Protein AF-A0A059LF12-F1 (afdb_monomer)

Mean predicted aligned error: 16.5 Å

Nearest PDB structures (foldseek):
  6s37-assembly1_A  TM=4.057E-01  e=3.070E-01  Pseudomonas putida KT2440
  7qhm-assembly1_S  TM=4.809E-01  e=6.866E-01  Corynebacterium glutamicum ATCC 13032
  5l7d-assembly1_A  TM=3.071E-01  e=3.994E+00  Homo sapiens

Solvent-accessible surface area (backbone atoms only — not comparable t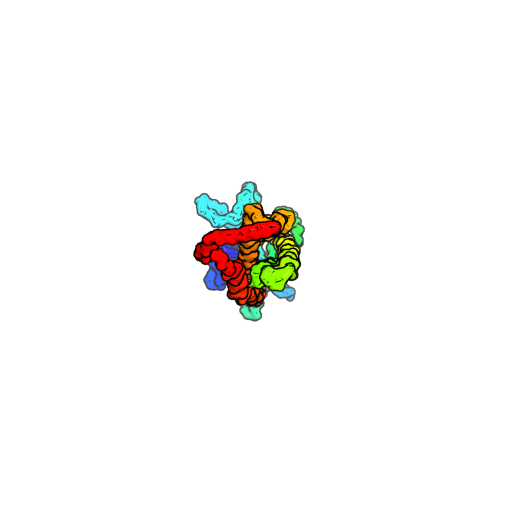o full-atom values): 19055 Å² total; per-residue (Å²): 113,66,75,37,76,45,79,47,76,44,78,26,94,90,38,94,45,42,22,41,69,47,36,31,32,29,63,45,97,48,71,90,36,49,40,79,36,81,93,50,59,75,38,84,65,47,36,28,51,45,97,87,72,48,78,50,70,48,66,42,71,74,80,76,72,82,65,60,100,85,55,95,78,67,82,61,55,88,47,63,93,95,49,83,45,66,75,88,80,86,87,85,89,74,58,64,41,100,84,71,44,80,48,93,64,85,78,86,76,50,69,72,78,82,70,54,85,88,70,77,60,61,81,76,61,78,44,66,58,40,44,53,70,67,54,55,51,48,23,53,49,26,35,43,49,11,41,48,40,28,38,54,45,16,53,34,37,50,64,56,31,58,85,78,54,76,60,29,59,59,53,20,49,52,29,39,52,52,10,49,56,33,26,54,53,15,48,53,46,47,44,68,46,53,45,96,77,52,82,52,68,55,54,43,51,40,49,51,47,44,50,53,19,46,53,39,47,52,52,50,60,55,45,67,79,68,58,62,67,92,63,96,39,76,67,37,53,51,49,51,53,53,52,53,51,46,46,50,51,18,45,53,45,37,42,54,31,51,53,48,35,44,74,61,62,66,63,71,61,69,61,61,60,50,53,48,50,54,53,44,47,51,51,53,49,57,38,56,72,29,45,67,57,54,51,53,58,57,49,56,76,73,70,76,73,86,85,83,85,83,81,89,88,82,85,88,86,84,83,86,136

Foldseek 3Di:
DAQDKDWDKFADPPDPQRIDIFIWHRNDDDPVRIGGDPVWDWAPKDKHQDPVRDIDMDTDTPDPPPDDPPDPPDPDPDDDPPDRHFDDDDDDDADAPPVRHGDDDPDLFDFDDGDDPVPPDDPPPRPSLSPDLVLLVLLLVLLLVQLVALLLLLLLLCQLCVPVDDCSVVSSVVSLVSSLVSNVVSLVSLCSSQPPDHPPVLSVVLNVLSVVLNVLSVVLVVLVVVQDDPPDDPVNVVSVVSSSVSSVVSSVSSNVSSVSCCPRNNVPDDPPVVVSVVSSVVSVVSSVVSVVVSVVVVVVVVPDDDDDDDDDDDDDDDDDD

pLDDT: mean 76.53, std 18.26, range [30.34, 97.75]

Secondary structure (DSSP, 8-state):
-TTEEEEEEEE-TTSTTSEEEEEEEE-SSSGGGEEE-SSS-EEEEEEEE-TTS-EEEEEEE--PPPPPTT--------PPTT------------PBPTTS-B-----S--------TTT----------S--HHHHHHHHHHHHHIIIIIHHHHHHHHHHSTTS-SHHHHHHHHHHHHHHHHHHHHHHHHHHHH-TT---HHHHHHHHHHHHHHHHHHHHHHHHHTPPPSS--HHHHHHHHHHHHHHHHHHHHHHHHHHHHIIIII---HHHHHHHHHHHHHHHHHHHHHHHHHHHHHHHTTS------------------

Structure (mmCIF, N/CA/C/O backbone):
data_AF-A0A059LF12-F1
#
_entry.id   AF-A0A059LF12-F1
#
loop_
_atom_site.group_PDB
_atom_site.id
_atom_site.type_symbol
_atom_site.label_atom_id
_atom_site.label_alt_id
_atom_site.label_comp_id
_atom_site.label_asym_id
_atom_site.label_entity_id
_atom_site.label_seq_id
_atom_site.pdbx_PDB_ins_code
_atom_site.Cartn_x
_atom_site.Cartn_y
_atom_site.Cartn_z
_atom_site.occupancy
_atom_site.B_iso_or_equiv
_atom_site.auth_seq_id
_atom_site.auth_comp_id
_atom_site.auth_asym_id
_atom_site.auth_atom_id
_atom_site.pdbx_PDB_model_num
ATOM 1 N N . MET A 1 1 ? 4.991 -0.165 -22.045 1.00 65.56 1 MET A N 1
ATOM 2 C CA . MET A 1 1 ? 5.665 -0.092 -23.360 1.00 65.56 1 MET A CA 1
ATOM 3 C C . MET A 1 1 ? 4.760 -0.476 -24.538 1.00 65.56 1 MET A C 1
ATOM 5 O O . MET A 1 1 ? 5.220 -0.401 -25.668 1.00 65.56 1 MET A O 1
ATOM 9 N N . VAL A 1 2 ? 3.486 -0.841 -24.321 1.00 71.44 2 VAL A N 1
ATOM 10 C CA . VAL A 1 2 ? 2.559 -1.156 -25.424 1.00 71.44 2 VAL A CA 1
ATOM 11 C C . VAL A 1 2 ? 2.409 0.042 -26.369 1.00 71.44 2 VAL A C 1
ATOM 13 O O . VAL A 1 2 ? 2.220 1.168 -25.915 1.00 71.44 2 VAL A O 1
ATOM 16 N N . GLY A 1 3 ? 2.516 -0.211 -27.671 1.00 71.88 3 GLY A N 1
ATOM 17 C CA . GLY A 1 3 ? 2.472 0.778 -28.743 1.00 71.88 3 GLY A CA 1
ATOM 18 C C . GLY A 1 3 ? 3.827 1.379 -29.135 1.00 71.88 3 GLY A C 1
ATOM 19 O O . GLY A 1 3 ? 3.851 2.242 -30.013 1.00 71.88 3 GLY A O 1
ATOM 20 N N . ALA A 1 4 ? 4.933 0.952 -28.514 1.00 74.81 4 ALA A N 1
ATOM 21 C CA . ALA A 1 4 ? 6.279 1.443 -28.809 1.00 74.81 4 ALA A CA 1
ATOM 22 C C . ALA A 1 4 ? 7.019 0.582 -29.849 1.00 74.81 4 ALA A C 1
ATOM 24 O O . ALA A 1 4 ? 6.754 -0.613 -29.989 1.00 74.81 4 ALA A O 1
ATOM 25 N N . SER A 1 5 ? 7.986 1.193 -30.534 1.00 83.38 5 SER A N 1
ATOM 26 C CA . SER A 1 5 ? 9.009 0.479 -31.306 1.00 83.38 5 SER A CA 1
ATOM 27 C C . SER A 1 5 ? 10.222 0.198 -30.419 1.00 83.38 5 SER A C 1
ATOM 29 O O . SER A 1 5 ? 10.581 1.036 -29.592 1.00 83.38 5 SER A O 1
ATOM 31 N N . ALA A 1 6 ? 10.852 -0.959 -30.590 1.00 84.06 6 ALA A N 1
ATOM 32 C CA . ALA A 1 6 ? 12.000 -1.398 -29.807 1.00 84.06 6 ALA A CA 1
ATOM 33 C C . ALA A 1 6 ? 13.097 -1.972 -30.711 1.00 84.06 6 ALA A C 1
ATOM 35 O O . ALA A 1 6 ? 12.804 -2.636 -31.703 1.00 84.06 6 ALA A O 1
ATOM 36 N N . ALA A 1 7 ? 14.356 -1.745 -30.342 1.00 87.44 7 ALA A N 1
ATOM 37 C CA . ALA A 1 7 ? 15.494 -2.484 -30.874 1.00 87.44 7 ALA A CA 1
ATOM 38 C C . ALA A 1 7 ? 15.806 -3.625 -29.899 1.00 87.44 7 ALA A C 1
ATOM 40 O O . ALA A 1 7 ? 16.069 -3.367 -28.726 1.00 87.44 7 ALA A O 1
ATOM 41 N N . VAL A 1 8 ? 15.740 -4.871 -30.359 1.00 86.38 8 VAL A N 1
ATOM 42 C CA . VAL A 1 8 ? 15.964 -6.051 -29.517 1.00 86.38 8 VAL A CA 1
ATOM 43 C C . VAL A 1 8 ? 17.299 -6.672 -29.895 1.00 86.38 8 VAL A C 1
ATOM 45 O O . VAL A 1 8 ? 17.465 -7.140 -31.019 1.00 86.38 8 VAL A O 1
ATOM 48 N N . LEU A 1 9 ? 18.239 -6.652 -28.950 1.00 86.94 9 LEU A N 1
ATOM 49 C CA . LEU A 1 9 ? 19.521 -7.347 -29.037 1.00 86.94 9 LEU A CA 1
ATOM 50 C C . LEU A 1 9 ? 19.357 -8.754 -28.458 1.00 86.94 9 LEU A C 1
ATOM 52 O O . LEU A 1 9 ? 18.924 -8.904 -27.316 1.00 86.94 9 LEU A O 1
ATOM 56 N N . GLN A 1 10 ? 19.677 -9.772 -29.251 1.00 84.50 10 GLN A N 1
ATOM 57 C CA . GLN A 1 10 ? 19.489 -11.173 -28.880 1.00 84.50 10 GLN A CA 1
ATOM 58 C C . GLN A 1 10 ? 20.613 -12.061 -29.419 1.00 84.50 10 GLN A C 1
ATOM 60 O O . GLN A 1 10 ? 21.301 -11.701 -30.377 1.00 84.50 10 GLN A O 1
ATOM 65 N N . SER A 1 11 ? 20.761 -13.250 -28.831 1.00 84.38 11 SER A N 1
ATOM 66 C CA . SER A 1 11 ? 21.652 -14.292 -29.344 1.00 84.38 11 SER A CA 1
ATOM 67 C C . SER A 1 11 ? 21.227 -14.748 -30.739 1.00 84.38 11 SER A C 1
ATOM 69 O O . SER A 1 11 ? 20.035 -14.832 -31.044 1.00 84.38 11 SER A O 1
ATOM 71 N N . CYS A 1 12 ? 22.201 -15.101 -31.566 1.00 84.06 12 CYS A N 1
ATOM 72 C CA . CYS A 1 12 ? 21.982 -15.638 -32.898 1.00 84.06 12 CYS A CA 1
ATOM 73 C C . CYS A 1 12 ? 22.970 -16.775 -33.152 1.00 84.06 12 CYS A C 1
ATOM 75 O O . CYS A 1 12 ? 24.163 -16.530 -33.307 1.00 84.06 12 CYS A O 1
ATOM 77 N N . SER A 1 13 ? 22.467 -18.010 -33.200 1.00 82.75 13 SER A N 1
ATOM 78 C CA . SER A 1 13 ? 23.281 -19.202 -33.477 1.00 82.75 13 SER A CA 1
ATOM 79 C C . SER A 1 13 ? 23.875 -19.205 -34.882 1.00 82.75 13 SER A C 1
ATOM 81 O O . SER A 1 13 ? 24.938 -19.776 -35.099 1.00 82.75 13 SER A O 1
ATOM 83 N N . ASP A 1 14 ? 23.188 -18.555 -35.819 1.00 84.12 14 ASP A N 1
ATOM 84 C CA . ASP A 1 14 ? 23.511 -18.599 -37.246 1.00 84.12 14 ASP A CA 1
ATOM 85 C C . ASP A 1 14 ? 24.333 -17.375 -37.690 1.00 84.12 14 ASP A C 1
ATOM 87 O O . ASP A 1 14 ? 24.700 -17.244 -38.858 1.00 84.12 14 ASP A O 1
ATOM 91 N N . CYS A 1 15 ? 24.630 -16.462 -36.762 1.00 84.75 15 CYS A N 1
ATOM 92 C CA . CYS A 1 15 ? 25.398 -15.252 -37.016 1.00 84.75 15 CYS A CA 1
ATOM 93 C C . CYS A 1 15 ? 26.871 -15.480 -36.665 1.00 84.75 15 CYS A C 1
ATOM 95 O O . CYS A 1 15 ? 27.177 -16.047 -35.619 1.00 84.75 15 CYS A O 1
ATOM 97 N N . GLN A 1 16 ? 27.793 -14.967 -37.490 1.00 83.19 16 GLN A N 1
ATOM 98 C CA . GLN A 1 16 ? 29.238 -15.118 -37.249 1.00 83.19 16 GLN A CA 1
ATOM 99 C C . GLN A 1 16 ? 29.684 -14.564 -35.887 1.00 83.19 16 GLN A C 1
ATOM 101 O O . GLN A 1 16 ? 30.560 -15.136 -35.251 1.00 83.19 16 GLN A O 1
ATOM 106 N N . GLU A 1 17 ? 29.048 -13.486 -35.432 1.00 86.88 17 GLU A N 1
ATOM 107 C CA . GLU A 1 17 ? 29.388 -12.771 -34.196 1.00 86.88 17 GLU A CA 1
ATOM 108 C C . GLU A 1 17 ? 28.515 -13.191 -32.992 1.00 86.88 17 GLU A C 1
ATOM 110 O O . GLU A 1 17 ? 28.551 -12.552 -31.942 1.00 86.88 17 GLU A O 1
ATOM 115 N N . GLY A 1 18 ? 27.684 -14.234 -33.135 1.00 85.19 18 GLY A N 1
ATOM 116 C CA . GLY A 1 18 ? 26.881 -14.813 -32.045 1.00 85.19 18 GLY A CA 1
ATOM 117 C C . GLY A 1 18 ? 25.673 -13.990 -31.569 1.00 85.19 18 GLY A C 1
ATOM 118 O O . GLY A 1 18 ? 24.881 -14.468 -30.751 1.00 85.19 18 GLY A O 1
ATOM 119 N N . ALA A 1 19 ? 25.474 -12.780 -32.099 1.00 89.06 19 ALA A N 1
ATOM 120 C CA . ALA A 1 19 ? 24.378 -11.886 -31.734 1.00 89.06 19 ALA A CA 1
ATOM 121 C C . ALA A 1 19 ? 23.791 -11.157 -32.946 1.00 89.06 19 ALA A C 1
ATOM 123 O O . ALA A 1 19 ? 24.428 -11.015 -33.987 1.00 89.06 19 ALA A O 1
ATOM 124 N N . GLN A 1 20 ? 22.564 -10.664 -32.790 1.00 89.75 20 GLN A N 1
ATOM 125 C CA . GLN A 1 20 ? 21.895 -9.807 -33.766 1.00 89.75 20 GLN A CA 1
ATOM 126 C C . GLN A 1 20 ? 21.022 -8.764 -33.068 1.00 89.75 20 GLN A C 1
ATOM 128 O O . GLN A 1 20 ? 20.506 -9.002 -31.974 1.00 89.75 20 GLN A O 1
ATOM 133 N N . ILE A 1 21 ? 20.811 -7.627 -33.730 1.00 89.31 21 ILE A N 1
ATOM 134 C CA . ILE A 1 21 ? 19.873 -6.594 -33.292 1.00 89.31 21 ILE A CA 1
ATOM 135 C C . ILE A 1 21 ? 18.763 -6.424 -34.329 1.00 89.31 21 ILE A C 1
ATOM 137 O O . ILE A 1 21 ? 19.039 -6.228 -35.510 1.00 89.31 21 ILE A O 1
ATOM 141 N N . LEU A 1 22 ? 17.504 -6.512 -33.894 1.00 87.62 22 LEU A N 1
ATOM 142 C CA . LEU A 1 22 ? 16.342 -6.486 -34.786 1.00 87.62 22 LEU A CA 1
ATOM 143 C C . LEU A 1 22 ? 15.267 -5.492 -34.307 1.00 87.62 22 LEU A C 1
ATOM 145 O O . LEU A 1 22 ? 15.064 -5.332 -33.100 1.00 87.62 22 LEU A O 1
ATOM 149 N N . PRO A 1 23 ? 14.551 -4.828 -35.233 1.00 88.38 23 PRO A N 1
ATOM 150 C CA . PRO A 1 23 ? 13.470 -3.907 -34.899 1.00 88.38 23 PRO A CA 1
ATOM 151 C C . PRO A 1 23 ? 12.140 -4.633 -34.635 1.00 88.38 23 PRO A C 1
ATOM 153 O O . PRO A 1 23 ? 11.666 -5.417 -35.457 1.00 88.38 23 PRO A O 1
ATOM 156 N N . TYR A 1 24 ? 11.482 -4.308 -33.525 1.00 86.06 24 TYR A N 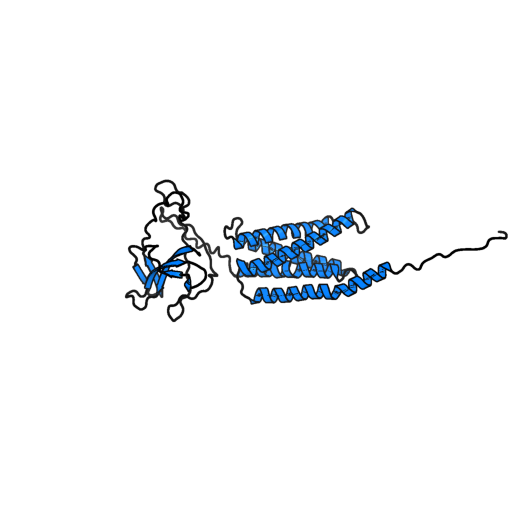1
ATOM 157 C CA . TYR A 1 24 ? 10.186 -4.855 -33.118 1.00 86.06 24 TYR A CA 1
ATOM 158 C C . TYR A 1 24 ? 9.166 -3.757 -32.805 1.00 86.06 24 TYR A C 1
ATOM 160 O O . TYR A 1 24 ? 9.513 -2.649 -32.402 1.00 86.06 24 TYR A O 1
ATOM 168 N N . TYR A 1 25 ? 7.886 -4.088 -32.952 1.00 83.12 25 TYR A N 1
ATOM 169 C CA . TYR A 1 25 ? 6.750 -3.314 -32.472 1.00 83.12 25 TYR A CA 1
ATOM 170 C C . TYR A 1 25 ? 6.082 -4.045 -31.306 1.00 83.12 25 TYR A C 1
ATOM 172 O O . TYR A 1 25 ? 5.697 -5.208 -31.426 1.00 83.12 25 TYR A O 1
ATOM 180 N N . LEU A 1 26 ? 5.937 -3.354 -30.177 1.00 83.56 26 LEU A N 1
ATOM 181 C CA . LEU A 1 26 ? 5.379 -3.894 -28.939 1.00 83.56 26 LEU A CA 1
ATOM 182 C C . LEU A 1 26 ? 3.863 -3.661 -28.900 1.00 83.56 26 LEU A C 1
ATOM 184 O O . LEU A 1 26 ? 3.388 -2.753 -28.225 1.00 83.56 26 LEU A O 1
ATOM 188 N N . GLY A 1 27 ? 3.083 -4.444 -29.644 1.00 74.00 27 GLY A N 1
ATOM 189 C CA . GLY A 1 27 ? 1.641 -4.227 -29.829 1.00 74.00 27 GLY A CA 1
ATOM 190 C C . GLY A 1 27 ? 0.750 -4.561 -28.626 1.00 74.00 27 GLY A C 1
ATOM 191 O O . GLY A 1 27 ? -0.424 -4.200 -28.626 1.00 74.00 27 GLY A O 1
ATOM 192 N N . GLY A 1 28 ? 1.277 -5.215 -27.588 1.00 71.75 28 GLY A N 1
ATOM 193 C CA . GLY A 1 28 ? 0.493 -5.641 -26.429 1.00 71.75 28 GLY A CA 1
ATOM 194 C C . GLY A 1 28 ? 1.329 -6.320 -25.344 1.00 71.75 28 GLY A C 1
ATOM 195 O O . GLY A 1 28 ? 2.554 -6.229 -25.332 1.00 71.75 28 GLY A O 1
ATOM 196 N N . HIS A 1 29 ? 0.646 -6.973 -24.402 1.00 69.12 29 HIS A N 1
ATOM 197 C CA . HIS A 1 29 ? 1.259 -7.652 -23.250 1.00 69.12 29 HIS A CA 1
ATOM 198 C C . HIS A 1 29 ? 1.555 -9.141 -23.495 1.00 69.12 29 HIS A C 1
ATOM 200 O O . HIS A 1 29 ? 1.984 -9.838 -22.581 1.00 69.12 29 HIS A O 1
ATOM 206 N N . THR A 1 30 ? 1.303 -9.646 -24.704 1.00 65.81 30 THR A N 1
ATOM 207 C CA . THR A 1 30 ? 1.500 -11.057 -25.063 1.00 65.81 30 THR A CA 1
ATOM 208 C C . THR A 1 30 ? 2.516 -11.190 -26.191 1.00 65.81 30 THR A C 1
ATOM 210 O O . THR A 1 30 ? 2.685 -10.281 -27.004 1.00 65.81 30 THR A O 1
ATOM 213 N N . THR A 1 31 ? 3.187 -12.336 -26.271 1.00 66.81 31 THR A N 1
ATOM 214 C CA . THR A 1 31 ? 4.239 -12.589 -27.270 1.00 66.81 31 THR A CA 1
ATOM 215 C C . THR A 1 31 ? 3.732 -12.479 -28.705 1.00 66.81 31 THR A C 1
ATOM 217 O O . THR A 1 31 ? 4.419 -11.926 -29.553 1.00 66.81 31 THR A O 1
ATOM 220 N N . SER A 1 32 ? 2.494 -12.905 -28.964 1.00 72.88 32 SER A N 1
ATOM 221 C CA . SER A 1 32 ? 1.844 -12.809 -30.278 1.00 72.88 32 SER A CA 1
ATOM 222 C C . SER A 1 32 ? 1.621 -11.372 -30.750 1.00 72.88 32 SER A C 1
ATOM 224 O O . SER A 1 32 ? 1.447 -11.133 -31.942 1.00 72.88 32 SER A O 1
ATOM 226 N N . THR A 1 33 ? 1.626 -10.411 -29.827 1.00 74.31 33 THR A N 1
ATOM 227 C CA . THR A 1 33 ? 1.476 -8.984 -30.138 1.00 74.31 33 THR A CA 1
ATOM 228 C C . THR A 1 33 ? 2.810 -8.262 -30.317 1.00 74.31 33 THR A C 1
ATOM 230 O O . THR A 1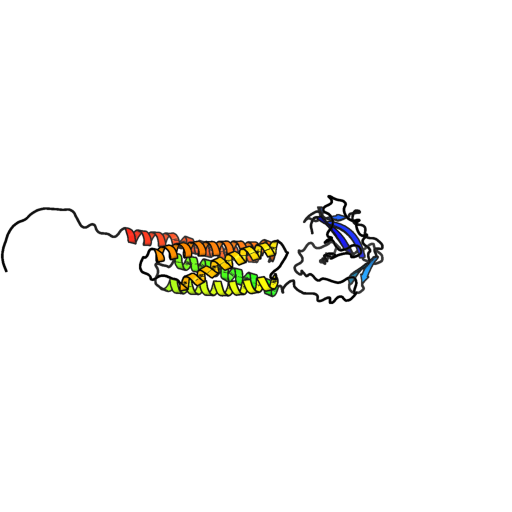 33 ? 2.819 -7.092 -30.697 1.00 74.31 33 THR A O 1
ATOM 233 N N . VAL A 1 34 ? 3.935 -8.939 -30.069 1.00 79.31 34 VAL A N 1
ATOM 234 C CA . VAL A 1 34 ? 5.282 -8.422 -30.320 1.00 79.31 34 VAL A CA 1
ATOM 235 C C . VAL A 1 34 ? 5.739 -8.931 -31.679 1.00 79.31 34 VAL A C 1
ATOM 237 O O . VAL A 1 34 ? 6.002 -10.117 -31.853 1.00 79.31 34 VAL A O 1
ATOM 240 N N . VAL A 1 35 ? 5.817 -8.035 -32.658 1.00 82.00 35 VAL A N 1
ATOM 241 C CA . VAL A 1 35 ? 6.095 -8.403 -34.053 1.00 82.00 35 VAL A CA 1
ATOM 242 C C . VAL A 1 35 ? 7.299 -7.650 -34.583 1.00 82.00 35 VAL A C 1
ATOM 244 O O . VAL A 1 35 ? 7.468 -6.466 -34.296 1.00 82.00 35 VAL A O 1
ATOM 247 N N . GLN A 1 36 ? 8.140 -8.323 -35.365 1.00 83.44 36 GLN A N 1
ATOM 248 C CA . GLN A 1 36 ? 9.232 -7.655 -36.065 1.00 83.44 36 GLN A CA 1
ATOM 249 C C . GLN A 1 36 ? 8.642 -6.626 -37.040 1.00 83.44 36 GLN A C 1
ATOM 251 O O . GLN A 1 36 ? 7.623 -6.886 -37.684 1.00 83.44 36 GLN A O 1
ATOM 256 N N . THR A 1 37 ? 9.231 -5.433 -37.124 1.00 80.12 37 THR A N 1
ATOM 257 C CA . THR A 1 37 ? 8.658 -4.334 -37.913 1.00 80.12 37 THR A CA 1
ATOM 258 C C . THR A 1 37 ? 9.698 -3.630 -38.771 1.00 80.12 37 THR A C 1
ATOM 260 O O . THR A 1 37 ? 10.791 -3.332 -38.309 1.00 80.12 37 THR A O 1
ATOM 263 N N . ALA A 1 38 ? 9.331 -3.297 -40.010 1.00 78.75 38 ALA A N 1
ATOM 264 C CA . ALA A 1 38 ? 10.138 -2.443 -40.885 1.00 78.75 38 ALA A CA 1
ATOM 265 C C . ALA A 1 38 ? 9.883 -0.938 -40.655 1.00 78.75 38 ALA A C 1
ATOM 267 O O . ALA A 1 38 ? 10.631 -0.099 -41.145 1.00 78.75 38 ALA A O 1
ATOM 268 N N . ASN A 1 39 ? 8.844 -0.580 -39.888 1.00 75.38 39 ASN A N 1
ATOM 269 C CA . ASN A 1 39 ? 8.463 0.816 -39.626 1.00 75.38 39 ASN A CA 1
ATOM 270 C C . ASN A 1 39 ? 9.421 1.540 -38.664 1.00 75.38 39 ASN A C 1
ATOM 272 O O . ASN A 1 39 ? 9.287 2.741 -38.437 1.00 75.38 39 ASN A O 1
ATOM 276 N N . PHE A 1 40 ? 10.357 0.805 -38.069 1.00 80.44 40 PHE A N 1
ATOM 277 C CA . PHE A 1 40 ? 11.438 1.319 -37.245 1.00 80.44 40 PHE A CA 1
ATOM 278 C C . PHE A 1 40 ? 12.749 0.814 -37.845 1.00 80.44 40 PHE A C 1
ATOM 280 O O . PHE A 1 40 ? 13.086 -0.359 -37.714 1.00 80.44 40 PHE A O 1
ATOM 287 N N . ALA A 1 41 ? 13.448 1.690 -38.564 1.00 81.75 41 ALA A N 1
ATOM 288 C CA . ALA A 1 41 ? 14.663 1.322 -39.273 1.00 81.75 41 ALA A CA 1
ATOM 289 C C . ALA A 1 41 ? 15.890 1.478 -38.368 1.00 81.75 41 ALA A C 1
ATOM 291 O O . ALA A 1 41 ? 16.191 2.576 -37.892 1.00 81.75 41 ALA A O 1
ATOM 292 N N . LEU A 1 42 ? 16.610 0.374 -38.180 1.00 85.12 42 LEU A N 1
ATOM 293 C CA . LEU A 1 42 ? 17.964 0.368 -37.642 1.00 85.12 42 LEU A CA 1
ATOM 294 C C . LEU A 1 42 ? 18.936 0.462 -38.820 1.00 85.12 42 LEU A C 1
ATOM 296 O O . LEU A 1 42 ? 18.929 -0.387 -39.708 1.00 85.12 42 LEU A O 1
ATOM 300 N N . LEU A 1 43 ? 19.739 1.519 -38.847 1.00 86.50 43 LEU A N 1
ATOM 301 C CA . LEU A 1 43 ? 20.748 1.779 -39.870 1.00 86.50 43 LEU A CA 1
ATOM 302 C C . LEU A 1 43 ? 22.136 1.498 -39.297 1.00 86.50 43 LEU A C 1
ATOM 304 O O . LEU A 1 43 ? 22.355 1.687 -38.102 1.00 86.50 43 LEU A O 1
ATOM 308 N N . ASN A 1 44 ? 23.086 1.091 -40.142 1.00 88.44 44 ASN A N 1
ATOM 309 C CA . ASN A 1 44 ? 24.478 0.833 -39.745 1.00 88.44 44 ASN A CA 1
ATOM 310 C C . ASN A 1 44 ? 24.585 -0.042 -38.482 1.00 88.44 44 ASN A C 1
ATOM 312 O O . ASN A 1 44 ? 25.346 0.269 -37.566 1.00 88.44 44 ASN A O 1
ATOM 316 N N . SER A 1 45 ? 23.750 -1.080 -38.396 1.00 89.00 45 SER A N 1
ATOM 317 C CA . SER A 1 45 ? 23.643 -1.916 -37.207 1.00 89.00 45 SER A CA 1
ATOM 318 C C . SER A 1 45 ? 24.700 -3.016 -37.196 1.00 89.00 45 SER A C 1
ATOM 320 O O . SER A 1 45 ? 24.757 -3.823 -38.124 1.00 89.00 45 SER A O 1
ATOM 322 N N . THR A 1 46 ? 25.471 -3.096 -36.121 1.00 91.50 46 THR A N 1
ATOM 323 C CA . THR A 1 46 ? 26.362 -4.210 -35.792 1.00 91.50 46 THR A CA 1
ATOM 324 C C . THR A 1 46 ? 25.990 -4.764 -34.422 1.00 91.50 46 THR A C 1
ATOM 326 O O . THR A 1 46 ? 25.520 -4.026 -33.555 1.00 91.50 46 THR A O 1
ATOM 329 N N . ALA A 1 47 ? 26.170 -6.068 -34.227 1.00 91.12 47 ALA A N 1
ATOM 330 C CA . ALA A 1 47 ? 25.951 -6.736 -32.952 1.00 91.12 47 ALA A CA 1
ATOM 331 C C . ALA A 1 47 ? 26.956 -7.879 -32.792 1.00 91.12 47 ALA A C 1
ATOM 333 O O . ALA A 1 47 ? 27.245 -8.568 -33.769 1.00 91.12 47 ALA A O 1
ATOM 334 N N . SER A 1 48 ? 27.469 -8.079 -31.581 1.00 90.12 48 SER A N 1
ATOM 335 C CA . SER A 1 48 ? 28.353 -9.201 -31.264 1.00 90.12 48 SER A CA 1
ATOM 336 C C . SER A 1 48 ? 28.212 -9.657 -29.814 1.00 90.12 48 SER A C 1
ATOM 338 O O . SER A 1 48 ? 27.744 -8.917 -28.941 1.00 90.12 48 SER A O 1
ATOM 340 N N . THR A 1 49 ? 28.607 -10.901 -29.563 1.00 87.50 49 THR A N 1
ATOM 341 C CA . THR A 1 49 ? 28.782 -11.456 -28.220 1.00 87.50 49 THR A CA 1
ATOM 342 C C . THR A 1 49 ? 30.234 -11.281 -27.783 1.00 87.50 49 THR A C 1
ATOM 344 O O . THR A 1 49 ? 31.157 -11.702 -28.478 1.00 87.50 49 THR A O 1
ATOM 347 N N . LEU A 1 50 ? 30.450 -10.661 -26.626 1.00 85.81 50 LEU A N 1
ATOM 348 C CA . LEU A 1 50 ? 31.771 -10.514 -26.026 1.00 85.81 50 LEU A CA 1
ATOM 349 C C . LEU A 1 50 ? 32.241 -11.831 -25.382 1.00 85.81 50 LEU A C 1
ATOM 351 O O . LEU A 1 50 ? 31.422 -12.687 -25.040 1.00 85.81 50 LEU A O 1
ATOM 355 N N . PRO A 1 51 ? 33.557 -11.985 -25.132 1.00 83.69 51 PRO A N 1
ATOM 356 C CA . PRO A 1 51 ? 34.111 -13.170 -24.472 1.00 83.69 51 PRO A CA 1
ATOM 357 C C . PRO A 1 51 ? 33.541 -13.460 -23.074 1.00 83.69 51 PRO A C 1
ATOM 359 O O . PRO A 1 51 ? 33.589 -14.599 -22.621 1.00 83.69 51 PRO A O 1
ATOM 362 N N . ASP A 1 52 ? 33.011 -12.446 -22.387 1.00 81.12 52 ASP A N 1
ATOM 363 C CA . ASP A 1 52 ? 32.362 -12.571 -21.076 1.00 81.12 52 ASP A CA 1
ATOM 364 C C . ASP A 1 52 ? 30.879 -12.991 -21.164 1.00 81.12 52 ASP A C 1
ATOM 366 O O . ASP A 1 52 ? 30.202 -13.101 -20.142 1.00 81.12 52 ASP A O 1
ATOM 370 N N . GLY A 1 53 ? 30.371 -13.234 -22.377 1.00 76.38 53 GLY A N 1
ATOM 371 C CA . GLY A 1 53 ? 28.982 -13.601 -22.647 1.00 76.38 53 GLY A CA 1
ATOM 372 C C . GLY A 1 53 ? 28.016 -12.417 -22.708 1.00 76.38 53 GLY A C 1
ATOM 373 O O . GLY A 1 53 ? 26.820 -12.629 -22.912 1.00 76.38 53 GLY A O 1
ATOM 374 N N . SER A 1 54 ? 28.494 -11.179 -22.547 1.00 78.69 54 SER A N 1
ATOM 375 C CA . SER A 1 54 ? 27.668 -9.988 -22.741 1.00 78.69 54 SER A CA 1
ATOM 376 C C . SER A 1 54 ? 27.422 -9.712 -24.229 1.00 78.69 54 SER A C 1
ATOM 378 O O . SER A 1 54 ? 28.173 -10.151 -25.099 1.00 78.69 54 SER A O 1
ATOM 380 N N . PHE A 1 55 ? 26.347 -8.991 -24.541 1.00 83.06 55 PHE A N 1
ATOM 381 C CA . PHE A 1 55 ? 26.047 -8.567 -25.908 1.00 83.06 55 PHE A CA 1
ATOM 382 C C . 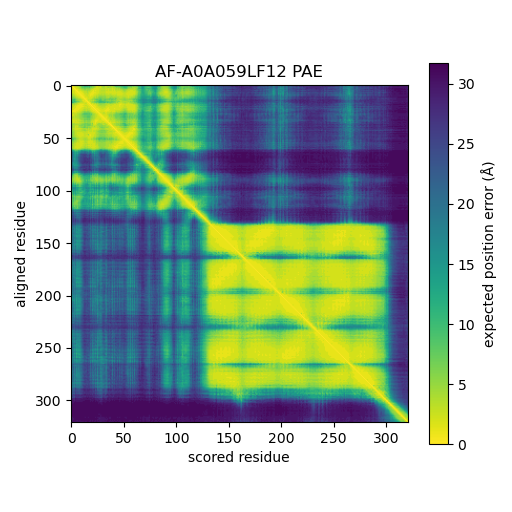PHE A 1 55 ? 26.350 -7.080 -26.076 1.00 83.06 55 PHE A C 1
ATOM 384 O O . PHE A 1 55 ? 25.979 -6.269 -25.225 1.00 83.06 55 PHE A O 1
ATOM 391 N N . VAL A 1 56 ? 26.945 -6.711 -27.208 1.00 87.31 56 VAL A N 1
ATOM 392 C CA . VAL A 1 56 ? 27.112 -5.317 -27.626 1.00 87.31 56 VAL A CA 1
ATOM 393 C C . VAL A 1 56 ? 26.462 -5.104 -28.981 1.00 87.31 56 VAL A C 1
ATOM 395 O O . VAL A 1 56 ? 26.451 -5.996 -29.827 1.00 87.31 56 VAL A O 1
ATOM 398 N N . ALA A 1 57 ? 25.920 -3.910 -29.194 1.00 88.81 57 ALA A N 1
ATOM 399 C CA . ALA A 1 57 ? 25.455 -3.485 -30.500 1.00 88.81 57 ALA A CA 1
ATOM 400 C C . ALA A 1 57 ? 25.718 -1.998 -30.718 1.00 88.81 57 ALA A C 1
ATOM 402 O O . ALA A 1 57 ? 25.594 -1.194 -29.792 1.00 88.81 57 ALA A O 1
ATOM 403 N N . ALA A 1 58 ? 26.033 -1.636 -31.956 1.00 88.38 58 ALA A N 1
ATOM 404 C CA . ALA A 1 58 ? 26.058 -0.258 -32.419 1.00 88.38 58 ALA A CA 1
ATOM 405 C C . ALA A 1 58 ? 25.022 -0.114 -33.529 1.00 88.38 58 ALA A C 1
ATOM 407 O O . ALA A 1 58 ? 24.916 -0.974 -34.393 1.00 88.38 58 ALA A O 1
ATOM 408 N N . PHE A 1 59 ? 24.222 0.945 -33.498 1.00 88.69 59 PHE A N 1
ATOM 409 C CA . PHE A 1 59 ? 23.211 1.195 -34.518 1.00 88.69 59 PHE A CA 1
ATOM 410 C C . PHE A 1 59 ? 22.897 2.684 -34.590 1.00 88.69 59 PHE A C 1
ATOM 412 O O . PHE A 1 59 ? 23.079 3.435 -33.634 1.00 88.69 59 PHE A O 1
ATOM 419 N N . THR A 1 60 ? 22.398 3.104 -35.742 1.00 84.50 60 THR A N 1
ATOM 420 C CA . THR A 1 60 ? 21.887 4.447 -35.987 1.00 84.50 60 THR A CA 1
ATOM 421 C C . THR A 1 60 ? 20.378 4.363 -36.153 1.00 84.50 60 THR A C 1
ATOM 423 O O . THR A 1 60 ? 19.876 3.571 -36.946 1.00 84.50 60 THR A O 1
ATOM 426 N N . VAL A 1 61 ? 19.640 5.185 -35.416 1.00 78.31 61 VAL A N 1
ATOM 427 C CA . VAL A 1 61 ? 18.198 5.344 -35.621 1.00 78.31 61 VAL A CA 1
ATOM 428 C C . VAL A 1 61 ? 17.994 6.615 -36.422 1.00 78.31 61 VAL A C 1
ATOM 430 O O . VAL A 1 61 ? 18.434 7.685 -36.001 1.00 78.31 61 VAL A O 1
ATOM 433 N N . ALA A 1 62 ? 17.347 6.498 -37.581 1.00 70.19 62 ALA A N 1
ATOM 434 C CA . ALA A 1 62 ? 16.946 7.676 -38.334 1.00 70.19 62 ALA A CA 1
ATOM 435 C C . ALA A 1 62 ? 15.949 8.484 -37.503 1.00 70.19 62 ALA A C 1
ATOM 437 O O . ALA A 1 62 ? 14.969 7.940 -36.992 1.00 70.19 62 ALA A O 1
ATOM 438 N N . ASP A 1 63 ? 16.202 9.781 -37.385 1.00 59.31 63 ASP A N 1
ATOM 439 C CA . ASP A 1 63 ? 15.277 10.695 -36.741 1.00 59.31 63 ASP A CA 1
ATOM 440 C C . ASP A 1 63 ? 13.955 10.716 -37.531 1.00 59.31 63 ASP A C 1
ATOM 442 O O . ASP A 1 63 ? 13.963 11.111 -38.704 1.00 59.31 63 ASP A O 1
ATOM 446 N N . PRO A 1 64 ? 12.821 10.254 -36.967 1.00 52.91 64 PRO A N 1
ATOM 447 C CA . PRO A 1 64 ? 11.560 10.337 -37.679 1.00 52.91 64 PRO A CA 1
ATOM 448 C C . PRO A 1 64 ? 11.234 11.817 -37.883 1.00 52.91 64 PRO A C 1
ATOM 450 O O . PRO A 1 64 ? 11.226 12.599 -36.929 1.00 52.91 64 PRO A O 1
ATOM 453 N N . ALA A 1 65 ? 10.982 12.201 -39.137 1.00 45.69 65 ALA A N 1
ATOM 454 C CA . ALA A 1 65 ? 10.625 13.567 -39.503 1.00 45.69 65 ALA A CA 1
ATOM 455 C C . ALA A 1 65 ? 9.546 14.123 -38.549 1.00 45.69 65 ALA A C 1
ATOM 457 O O . ALA A 1 65 ? 8.659 13.367 -38.131 1.00 45.69 65 ALA A O 1
ATOM 458 N N . PRO A 1 66 ? 9.603 15.419 -38.183 1.00 46.94 66 PRO A N 1
ATOM 459 C CA . PRO A 1 66 ? 8.625 16.008 -37.282 1.00 46.94 66 PRO A CA 1
ATOM 460 C C . PRO A 1 66 ? 7.215 15.719 -37.800 1.00 46.94 66 PRO A C 1
ATOM 462 O O . PRO A 1 66 ? 6.888 16.019 -38.948 1.00 46.94 66 PRO A O 1
ATOM 465 N N . ALA A 1 67 ? 6.405 15.089 -36.949 1.00 45.81 67 ALA A N 1
ATOM 466 C CA . ALA A 1 67 ? 5.031 14.745 -37.267 1.00 45.81 67 ALA A CA 1
ATOM 467 C C . ALA A 1 67 ? 4.281 15.994 -37.756 1.00 45.81 67 ALA A C 1
ATOM 469 O O . ALA A 1 67 ? 4.297 17.033 -37.091 1.00 45.81 67 ALA A O 1
ATOM 470 N N . GLY A 1 68 ? 3.620 15.887 -38.911 1.00 43.78 68 GLY A N 1
ATOM 471 C CA . GLY A 1 68 ? 2.730 16.936 -39.401 1.00 43.78 68 GLY A CA 1
ATOM 472 C C . GLY A 1 68 ? 1.585 17.215 -38.413 1.00 43.78 68 GLY A C 1
ATOM 473 O O . GLY A 1 68 ? 1.338 16.412 -37.500 1.00 43.78 68 GLY A O 1
ATOM 474 N N . PRO A 1 69 ? 0.856 18.334 -38.577 1.00 38.69 69 PRO A N 1
ATOM 475 C CA . PRO A 1 69 ? -0.243 18.686 -37.686 1.00 38.69 69 PRO A CA 1
ATOM 476 C C . PRO A 1 69 ? -1.268 17.540 -37.634 1.00 38.69 69 PRO A C 1
ATOM 478 O O . PRO A 1 69 ? -1.917 17.238 -38.630 1.00 38.69 69 PRO A O 1
ATOM 481 N N . GLY A 1 70 ? -1.386 16.874 -36.479 1.00 44.53 70 GLY A N 1
ATOM 482 C CA . GLY A 1 70 ? -2.358 15.796 -36.244 1.00 44.53 70 GLY A CA 1
ATOM 483 C C . GLY A 1 70 ? -1.782 14.408 -35.932 1.00 44.53 70 GLY A C 1
ATOM 484 O O . GLY A 1 70 ? -2.524 13.552 -35.449 1.00 44.53 70 GLY A O 1
ATOM 485 N N . GLN A 1 71 ? -0.480 14.159 -36.114 1.00 44.56 71 GLN A N 1
ATOM 486 C CA . GLN A 1 71 ? 0.120 12.864 -35.760 1.00 44.56 71 GLN A CA 1
ATOM 487 C C . GLN A 1 71 ? 0.660 12.855 -34.319 1.00 44.56 71 GLN A C 1
ATOM 489 O O . GLN A 1 71 ? 1.728 13.380 -34.015 1.00 44.56 71 GLN A O 1
ATOM 494 N N . ARG A 1 72 ? -0.065 12.188 -33.411 1.00 44.00 72 ARG A N 1
ATOM 495 C CA . ARG A 1 72 ? 0.333 11.945 -32.008 1.00 44.00 72 ARG A CA 1
ATOM 496 C C . ARG A 1 72 ? 1.422 10.865 -31.874 1.00 44.00 72 ARG A C 1
ATOM 498 O O . ARG A 1 72 ? 1.241 9.897 -31.142 1.00 44.00 72 ARG A O 1
ATOM 505 N N . ARG A 1 73 ? 2.533 10.970 -32.606 1.00 49.22 73 ARG A N 1
ATOM 506 C CA . ARG A 1 73 ? 3.666 10.025 -32.498 1.00 49.22 73 ARG A CA 1
ATOM 507 C C . ARG A 1 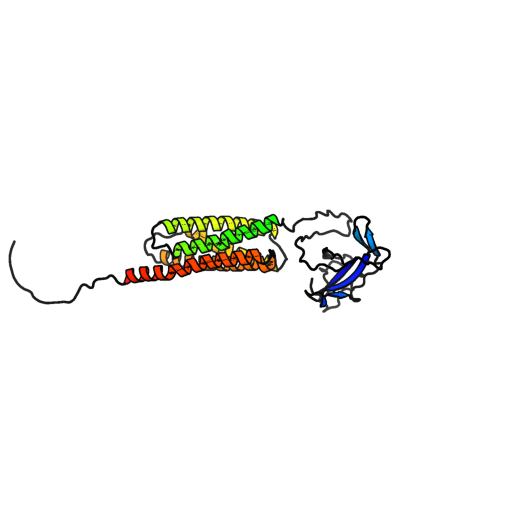73 ? 5.010 10.735 -32.491 1.00 49.22 73 ARG A C 1
ATOM 509 O O . ARG A 1 73 ? 5.881 10.453 -33.301 1.00 49.22 73 ARG A O 1
ATOM 516 N N . SER A 1 74 ? 5.185 11.654 -31.557 1.00 48.19 74 SER A N 1
ATOM 517 C CA . SER A 1 74 ? 6.509 12.169 -31.249 1.00 48.19 74 SER A CA 1
ATOM 518 C C . SER A 1 74 ? 6.664 12.217 -29.739 1.00 48.19 74 SER A C 1
ATOM 520 O O . SER A 1 74 ? 5.929 12.928 -29.062 1.00 48.19 74 SER A O 1
ATOM 522 N N . LEU A 1 75 ? 7.610 11.433 -29.218 1.00 48.16 75 LEU A N 1
ATOM 523 C CA . LEU A 1 75 ? 8.085 11.501 -27.831 1.00 48.16 75 LEU A CA 1
ATOM 524 C C . LEU A 1 75 ? 8.919 12.771 -27.573 1.00 48.16 75 LEU A C 1
ATOM 526 O O . LEU A 1 75 ? 9.480 12.921 -26.491 1.00 48.16 75 LEU A O 1
ATOM 530 N N . ARG A 1 76 ? 9.019 13.691 -28.545 1.00 52.16 76 ARG A N 1
ATOM 531 C CA . ARG A 1 76 ? 9.719 14.961 -28.364 1.00 52.16 76 ARG A CA 1
ATOM 532 C C . ARG A 1 76 ? 8.914 15.873 -27.453 1.00 52.16 76 ARG A C 1
ATOM 534 O O . ARG A 1 76 ? 7.821 16.313 -27.805 1.00 52.16 76 ARG A O 1
ATOM 541 N N . GLN A 1 77 ? 9.516 16.261 -26.337 1.00 45.31 77 GLN A N 1
ATOM 542 C CA . GLN A 1 77 ? 9.213 17.559 -25.754 1.00 45.31 77 GLN A CA 1
ATOM 543 C C . GLN A 1 77 ? 9.824 18.610 -26.689 1.00 45.31 77 GLN A C 1
ATOM 545 O O . GLN A 1 77 ? 11.008 18.519 -27.009 1.00 45.31 77 GLN A O 1
ATOM 550 N N . ALA A 1 78 ? 9.009 19.532 -27.208 1.00 46.03 78 ALA A N 1
ATOM 551 C CA . ALA A 1 78 ? 9.431 20.504 -28.215 1.00 46.03 78 ALA A CA 1
ATOM 552 C C . ALA A 1 78 ? 10.679 21.281 -27.748 1.00 46.03 78 ALA A C 1
ATOM 554 O O . ALA A 1 78 ? 10.593 22.133 -26.867 1.00 46.03 78 ALA A O 1
ATOM 555 N N . GLY A 1 79 ? 11.839 20.948 -28.316 1.00 48.78 79 GLY A N 1
ATOM 556 C CA . GLY A 1 79 ? 13.076 21.707 -28.166 1.00 48.78 79 GLY A CA 1
ATOM 557 C C . GLY A 1 79 ? 13.146 22.844 -29.184 1.00 48.78 79 GLY A C 1
ATOM 558 O O . GLY A 1 79 ? 12.450 22.832 -30.201 1.00 48.78 79 GLY A O 1
ATOM 559 N N . THR A 1 80 ? 13.992 23.835 -28.916 1.00 43.94 80 THR A N 1
ATOM 560 C CA . THR A 1 80 ? 14.326 24.891 -29.878 1.00 43.94 80 THR A CA 1
ATOM 561 C C . THR A 1 80 ? 15.053 24.302 -31.094 1.00 43.94 80 THR A C 1
ATOM 563 O O . THR A 1 80 ? 15.738 23.282 -30.992 1.00 43.94 80 THR A O 1
ATOM 566 N N . ALA A 1 81 ? 14.875 24.923 -32.266 1.00 42.66 81 ALA A N 1
ATOM 567 C CA . ALA A 1 81 ? 15.445 24.457 -33.531 1.00 42.66 81 ALA A CA 1
ATOM 568 C C . ALA A 1 81 ? 16.953 24.152 -33.399 1.00 42.66 81 ALA A C 1
ATOM 570 O O . ALA A 1 81 ? 17.724 25.012 -32.981 1.00 42.66 81 ALA A O 1
ATOM 571 N N . GLY A 1 82 ? 17.357 22.922 -33.741 1.00 49.53 82 GLY A N 1
ATOM 572 C CA . GLY A 1 82 ? 18.752 22.462 -33.673 1.00 49.53 82 GLY A CA 1
ATOM 573 C C . GLY A 1 82 ? 19.149 21.691 -32.405 1.00 49.53 82 GLY A C 1
ATOM 574 O O . GLY A 1 82 ? 20.285 21.235 -32.324 1.00 49.53 82 GLY A O 1
ATOM 575 N N . SER A 1 83 ? 18.243 21.493 -31.440 1.00 53.56 83 SER A N 1
ATOM 576 C CA . SER A 1 83 ? 18.471 20.653 -30.253 1.00 53.56 83 SER A CA 1
ATOM 577 C C . SER A 1 83 ? 17.504 19.463 -30.224 1.00 53.56 83 SER A C 1
ATOM 579 O O . SER A 1 83 ? 16.302 19.638 -30.420 1.00 53.56 83 SER A O 1
ATOM 581 N N . LEU A 1 84 ? 18.011 18.250 -29.958 1.00 53.28 84 LEU A N 1
ATOM 582 C CA . LEU A 1 84 ? 17.221 17.004 -29.905 1.00 53.28 84 LEU A CA 1
ATOM 583 C C . LEU A 1 84 ? 16.167 16.974 -28.774 1.00 53.28 84 LEU A C 1
ATOM 585 O O . LEU A 1 84 ? 15.352 16.053 -28.729 1.00 53.28 84 LEU A O 1
ATOM 589 N N . GLY A 1 85 ? 16.140 17.971 -27.881 1.00 59.28 85 GLY A N 1
ATOM 590 C CA . GLY A 1 85 ? 15.301 17.941 -26.681 1.00 59.28 85 GLY A CA 1
ATOM 591 C C . GLY A 1 85 ? 15.667 16.771 -25.756 1.00 59.28 85 GLY A C 1
ATOM 592 O O . GLY A 1 85 ? 16.689 16.109 -25.936 1.00 59.28 85 GLY A O 1
ATOM 593 N N . ALA A 1 86 ? 14.844 16.512 -24.739 1.00 61.91 86 ALA A N 1
ATOM 594 C CA . ALA A 1 86 ? 14.994 15.305 -23.930 1.00 61.91 86 ALA A CA 1
ATOM 595 C C . ALA A 1 86 ? 14.486 14.091 -24.726 1.00 61.91 86 ALA A C 1
ATOM 597 O O . ALA A 1 86 ? 13.315 14.049 -25.108 1.00 61.91 86 ALA A O 1
ATOM 598 N N . VAL A 1 87 ? 15.357 13.105 -24.958 1.00 68.06 87 VAL A N 1
ATOM 599 C CA . VAL A 1 87 ? 15.007 11.842 -25.621 1.00 68.06 87 VAL A CA 1
ATOM 600 C C . VAL A 1 87 ? 14.887 10.751 -24.552 1.00 68.06 87 VAL A C 1
ATOM 602 O O . VAL A 1 87 ? 15.910 10.324 -24.015 1.00 68.06 87 VAL A O 1
ATOM 605 N N . PRO A 1 88 ? 13.670 10.296 -24.199 1.00 66.12 88 PRO A N 1
ATOM 606 C CA . PRO A 1 88 ? 13.512 9.207 -23.246 1.00 66.12 88 PRO A CA 1
ATOM 607 C C . PRO A 1 88 ? 13.945 7.887 -23.894 1.00 66.12 88 PRO A C 1
ATOM 609 O O . PRO A 1 88 ? 13.331 7.430 -24.859 1.00 66.12 88 PRO A O 1
ATOM 612 N N . LEU A 1 89 ? 14.992 7.269 -23.350 1.00 71.38 89 LEU A N 1
ATOM 613 C CA . LEU A 1 89 ? 15.429 5.922 -23.715 1.00 71.38 89 LEU A CA 1
ATOM 614 C C . LEU A 1 89 ? 15.025 4.950 -22.606 1.00 71.38 89 LEU A C 1
ATOM 616 O O . LEU A 1 89 ? 15.230 5.228 -21.427 1.00 71.38 89 LEU A O 1
ATOM 620 N N . ILE A 1 90 ? 14.444 3.812 -22.985 1.00 74.50 90 ILE A N 1
ATOM 621 C CA . ILE A 1 90 ? 14.097 2.733 -22.057 1.00 74.50 90 ILE A CA 1
ATOM 622 C C . ILE A 1 90 ? 14.975 1.539 -22.405 1.00 74.50 90 ILE A C 1
ATOM 624 O O . ILE A 1 90 ? 14.893 1.016 -23.515 1.00 74.50 90 ILE A O 1
ATOM 628 N N . PHE A 1 91 ? 15.789 1.106 -21.447 1.00 76.00 91 PHE A N 1
ATOM 629 C CA . PHE A 1 91 ? 16.573 -0.118 -21.546 1.00 76.00 91 PHE A CA 1
ATOM 630 C C . PHE A 1 91 ? 15.918 -1.199 -20.692 1.00 76.00 91 PHE A C 1
ATOM 632 O O . PHE A 1 91 ? 15.522 -0.951 -19.554 1.00 76.00 91 PHE A O 1
ATOM 639 N N . ALA A 1 92 ? 15.797 -2.395 -21.254 1.00 75.75 92 ALA A N 1
ATOM 640 C CA . ALA A 1 92 ? 15.253 -3.562 -20.582 1.00 75.75 92 ALA A CA 1
ATOM 641 C C . ALA A 1 92 ? 16.158 -4.755 -20.897 1.00 75.75 92 ALA A C 1
ATOM 643 O O . ALA A 1 92 ? 16.400 -5.051 -22.065 1.00 75.75 92 ALA A O 1
ATOM 644 N N . ALA A 1 93 ? 16.673 -5.414 -19.860 1.00 73.69 93 ALA A N 1
ATOM 645 C CA . ALA A 1 93 ? 17.515 -6.600 -19.984 1.00 73.69 93 ALA A CA 1
ATOM 646 C C . ALA A 1 93 ? 16.879 -7.745 -19.192 1.00 73.69 93 ALA A C 1
ATOM 648 O O . ALA A 1 93 ? 16.567 -7.594 -18.009 1.00 73.69 93 ALA A O 1
ATOM 649 N N . GLY A 1 94 ? 16.627 -8.865 -19.865 1.00 70.50 94 GLY A N 1
ATOM 650 C CA . GLY A 1 94 ? 15.982 -10.049 -19.300 1.00 70.50 94 GLY A CA 1
ATOM 651 C C . GLY A 1 94 ? 16.821 -11.300 -19.528 1.00 70.50 94 GLY A C 1
ATOM 652 O O . GLY A 1 94 ? 17.760 -11.292 -20.322 1.00 70.50 94 GLY A O 1
ATOM 653 N N . GLN A 1 95 ? 16.488 -12.380 -18.824 1.00 65.12 95 GLN A N 1
ATOM 654 C CA . GLN A 1 95 ? 17.159 -13.660 -19.029 1.00 65.12 95 GLN A CA 1
ATOM 655 C C . GLN A 1 95 ? 16.728 -14.295 -20.355 1.00 65.12 95 GLN A C 1
ATOM 657 O O . GLN A 1 95 ? 15.576 -14.182 -20.783 1.00 65.12 95 GLN A O 1
ATOM 662 N N . VAL A 1 96 ? 17.661 -15.005 -20.978 1.00 61.12 96 VAL A N 1
ATOM 663 C CA . VAL A 1 96 ? 17.408 -15.844 -22.148 1.00 61.12 96 VAL A CA 1
ATOM 664 C C . VAL A 1 96 ? 17.369 -17.298 -21.669 1.00 61.12 96 VAL A C 1
ATOM 666 O O . VAL A 1 96 ? 18.220 -17.726 -20.892 1.00 61.12 96 VAL A O 1
ATOM 669 N N . SER A 1 97 ? 16.344 -18.044 -22.073 1.00 60.78 97 SER A N 1
ATOM 670 C CA . SER A 1 97 ? 16.204 -19.478 -21.806 1.00 60.78 97 SER A CA 1
ATOM 671 C C . SER A 1 97 ? 17.360 -20.240 -22.458 1.00 60.78 97 SER A C 1
ATOM 673 O O . SER A 1 97 ? 17.902 -19.789 -23.464 1.00 60.78 97 SER A O 1
ATOM 675 N N . GLY A 1 98 ? 17.706 -21.428 -21.950 1.00 50.03 98 GLY A N 1
ATOM 676 C CA . GLY A 1 98 ? 18.774 -22.268 -22.515 1.00 50.03 98 GLY A CA 1
ATOM 677 C C . GLY A 1 98 ? 18.600 -22.621 -24.003 1.00 50.03 98 GLY A C 1
ATOM 678 O O . GLY A 1 98 ? 19.561 -23.031 -24.641 1.00 50.03 98 GLY A O 1
ATOM 679 N N . GLY A 1 99 ? 17.401 -22.427 -24.568 1.00 56.78 99 GLY A N 1
ATOM 680 C CA . GLY A 1 99 ? 17.114 -22.534 -26.005 1.00 56.78 99 GLY A CA 1
ATOM 681 C C . GLY A 1 99 ? 17.118 -21.208 -26.782 1.00 56.78 99 GLY A C 1
ATOM 682 O O . GLY A 1 99 ? 16.537 -21.154 -27.859 1.00 56.78 99 GLY A O 1
ATOM 683 N N . GLY A 1 100 ? 17.670 -20.118 -26.238 1.00 53.53 100 GLY A N 1
ATOM 684 C CA . GLY A 1 100 ? 17.760 -18.816 -26.921 1.00 53.53 100 GLY A CA 1
ATOM 685 C C . GLY A 1 100 ? 16.477 -17.970 -26.906 1.00 53.53 100 GLY A C 1
ATOM 686 O O . GLY A 1 100 ? 16.467 -16.855 -27.420 1.00 53.53 100 GLY A O 1
ATOM 687 N N . GLY A 1 101 ? 15.386 -18.467 -26.313 1.00 52.75 101 GLY A N 1
ATOM 688 C CA . GLY A 1 101 ? 14.118 -17.736 -26.208 1.00 52.75 101 GLY A CA 1
ATOM 689 C C . GLY A 1 101 ? 14.097 -16.741 -25.045 1.00 52.75 101 GLY A C 1
ATOM 690 O O . GLY A 1 101 ? 14.592 -17.044 -23.962 1.00 52.75 101 GLY A O 1
ATOM 691 N N . LEU A 1 102 ? 13.482 -15.572 -25.232 1.00 58.00 102 LEU A N 1
ATOM 692 C CA . LEU A 1 102 ? 13.301 -14.584 -24.162 1.00 58.00 102 LEU A CA 1
ATOM 693 C C . LEU A 1 102 ? 12.445 -15.161 -23.021 1.00 58.00 102 LEU A C 1
ATOM 695 O O . LEU A 1 102 ? 11.361 -15.697 -23.258 1.00 58.00 102 LEU A O 1
ATOM 699 N N . VAL A 1 103 ? 12.918 -15.036 -21.778 1.00 60.47 103 VAL A N 1
ATOM 700 C CA . VAL A 1 103 ? 12.145 -15.399 -20.584 1.00 60.47 103 VAL A CA 1
ATOM 701 C C . VAL A 1 103 ? 11.332 -14.184 -20.147 1.00 60.47 103 VAL A C 1
ATOM 703 O O . VAL A 1 103 ? 11.874 -13.172 -19.705 1.00 60.47 103 VAL A O 1
ATOM 706 N N . TYR A 1 104 ? 10.010 -14.286 -20.285 1.00 61.06 104 TYR A N 1
ATOM 707 C CA . TYR A 1 104 ? 9.071 -13.211 -19.966 1.00 61.06 104 TYR A CA 1
ATOM 708 C C . TYR A 1 104 ? 8.807 -13.153 -18.461 1.00 61.06 104 TYR A C 1
ATOM 710 O O . TYR A 1 104 ? 7.821 -13.692 -17.964 1.00 61.06 104 TYR A O 1
ATOM 718 N N . VAL A 1 105 ? 9.706 -12.499 -17.734 1.00 57.88 105 VAL A N 1
ATOM 719 C CA . VAL A 1 105 ? 9.522 -12.161 -16.320 1.00 57.88 105 VAL A CA 1
ATOM 720 C C . VAL A 1 105 ? 9.504 -10.643 -16.201 1.00 57.88 105 VAL A C 1
ATOM 722 O O . VAL A 1 105 ? 10.289 -9.950 -16.849 1.00 57.88 105 VAL A O 1
ATOM 725 N N . GLN A 1 106 ? 8.584 -10.111 -15.398 1.00 60.47 106 GLN A N 1
ATOM 726 C CA . GLN A 1 106 ? 8.536 -8.681 -15.117 1.00 60.47 106 GLN A CA 1
ATOM 727 C C . GLN A 1 106 ? 9.844 -8.241 -14.444 1.00 60.47 106 GLN A C 1
ATOM 729 O O . GLN A 1 106 ? 10.292 -8.861 -13.481 1.00 60.47 106 GLN A O 1
ATOM 734 N N . HIS A 1 107 ? 10.459 -7.164 -14.944 1.00 63.41 107 HIS A N 1
ATOM 735 C CA . HIS A 1 107 ? 11.676 -6.625 -14.339 1.00 63.41 107 HIS A CA 1
ATOM 736 C C . HIS A 1 107 ? 11.390 -6.163 -12.906 1.00 63.41 107 HIS A C 1
ATOM 738 O O . HIS A 1 107 ? 10.541 -5.301 -12.680 1.00 63.41 107 HIS A O 1
ATOM 744 N N . THR A 1 108 ? 12.113 -6.735 -11.945 1.00 56.06 108 THR A N 1
ATOM 745 C CA . THR A 1 108 ? 12.052 -6.362 -10.522 1.00 56.06 108 THR A CA 1
ATOM 746 C C . THR A 1 108 ? 13.046 -5.256 -10.169 1.00 56.06 108 THR A C 1
ATOM 748 O O . THR A 1 108 ? 12.869 -4.565 -9.170 1.00 56.06 108 THR A O 1
ATOM 751 N N . SER A 1 109 ? 14.075 -5.063 -11.000 1.00 57.06 109 SER A N 1
ATOM 752 C CA . SER A 1 109 ? 15.003 -3.937 -10.926 1.00 57.06 109 SER A CA 1
ATOM 753 C C . SER A 1 109 ? 14.618 -2.905 -11.979 1.00 57.06 109 SER A C 1
ATOM 755 O O . SER A 1 109 ? 14.586 -3.202 -13.174 1.00 57.06 109 SER A O 1
ATOM 757 N N . LEU A 1 110 ? 14.286 -1.702 -11.520 1.00 64.38 110 LEU A N 1
ATOM 758 C CA . LEU A 1 110 ? 13.925 -0.563 -12.353 1.00 64.38 110 LEU A CA 1
ATOM 759 C C . LEU A 1 110 ? 14.816 0.613 -11.953 1.00 64.38 110 LEU A C 1
ATOM 761 O O . LEU A 1 110 ? 15.145 0.776 -10.781 1.00 64.38 110 LEU A O 1
ATOM 765 N N . GLY A 1 111 ? 15.193 1.437 -12.921 1.00 58.41 111 GLY A N 1
ATOM 766 C CA . GLY A 1 111 ? 16.001 2.626 -12.691 1.00 58.41 111 GLY A CA 1
ATOM 767 C C . GLY A 1 111 ? 15.802 3.627 -13.817 1.00 58.41 111 GLY A C 1
ATOM 768 O O . GLY A 1 111 ? 15.316 3.283 -14.895 1.00 58.41 111 GLY A O 1
ATOM 769 N N . SER A 1 112 ? 16.155 4.878 -13.556 1.00 64.56 112 SER A N 1
ATOM 770 C CA . SER A 1 112 ? 16.143 5.940 -14.556 1.00 64.56 112 SER A CA 1
ATOM 771 C C . SER A 1 112 ? 17.310 6.873 -14.291 1.00 64.56 112 SER A C 1
ATOM 773 O O . SER A 1 112 ? 17.570 7.239 -13.149 1.00 64.56 112 SER A O 1
ATOM 775 N N . SER A 1 113 ? 17.980 7.299 -15.354 1.00 62.53 113 SER A N 1
ATOM 776 C CA . SER A 1 113 ? 19.020 8.320 -15.309 1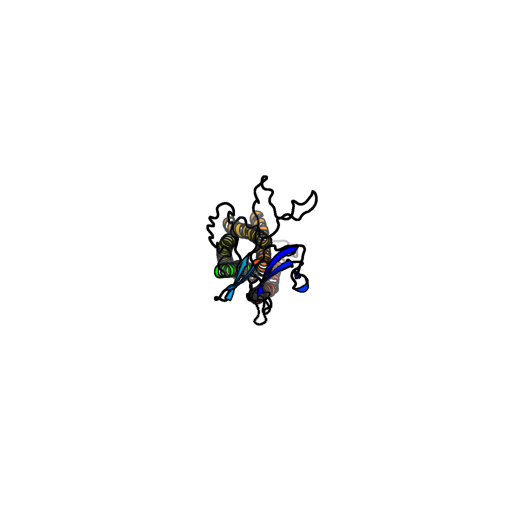.00 62.53 113 SER A CA 1
ATOM 777 C C . SER A 1 113 ? 18.883 9.235 -16.522 1.00 62.53 113 SER A C 1
ATOM 779 O O . SER A 1 113 ? 18.262 8.881 -17.526 1.00 62.53 113 SER A O 1
ATOM 781 N N . THR A 1 114 ? 19.425 10.445 -16.421 1.00 65.56 114 THR A N 1
ATOM 782 C CA . THR A 1 114 ? 19.479 11.398 -17.530 1.00 65.56 114 THR A CA 1
ATOM 783 C C . THR A 1 114 ? 20.932 11.610 -17.925 1.00 65.56 114 THR A C 1
ATOM 785 O O . THR A 1 114 ? 21.796 11.841 -17.082 1.00 65.56 114 THR A O 1
ATOM 788 N N . ALA A 1 115 ? 21.212 11.521 -19.222 1.00 64.56 115 ALA A N 1
ATOM 789 C CA . ALA A 1 115 ? 22.539 11.756 -19.771 1.00 64.56 115 ALA A CA 1
ATOM 790 C C . ALA A 1 115 ? 22.481 12.921 -20.760 1.00 64.56 115 ALA A C 1
ATOM 792 O O . ALA A 1 115 ? 21.608 12.965 -21.629 1.00 64.56 115 ALA A O 1
ATOM 793 N N . ASN A 1 116 ? 23.418 13.865 -20.636 1.00 66.81 116 ASN A N 1
ATOM 794 C CA . ASN A 1 116 ? 23.558 14.930 -21.617 1.00 66.81 116 ASN A CA 1
ATOM 795 C C . ASN A 1 116 ? 24.433 14.450 -22.782 1.00 66.81 116 ASN A C 1
ATOM 797 O O . ASN A 1 116 ? 25.657 14.374 -22.669 1.00 66.81 116 ASN A O 1
ATOM 801 N N . LEU A 1 117 ? 23.790 14.158 -23.911 1.00 67.62 117 LEU A N 1
ATOM 802 C CA . LEU A 1 117 ? 24.441 13.650 -25.119 1.00 67.62 117 LEU A CA 1
ATOM 803 C C . LEU A 1 117 ? 25.395 14.666 -25.779 1.00 67.62 117 LEU A C 1
ATOM 805 O O . LEU A 1 117 ? 26.229 14.257 -26.579 1.00 67.62 117 LEU A O 1
ATOM 809 N N . THR A 1 118 ? 25.316 15.967 -25.460 1.00 67.56 118 THR A N 1
ATOM 810 C CA . THR A 1 118 ? 26.186 16.993 -26.078 1.00 67.56 118 THR A CA 1
ATOM 811 C C . THR A 1 118 ? 27.516 17.183 -25.364 1.00 67.56 118 THR A C 1
ATOM 813 O O . THR A 1 118 ? 28.478 17.638 -25.973 1.00 67.56 118 THR A O 1
ATOM 816 N N . SER A 1 119 ? 27.591 16.857 -24.073 1.00 63.03 119 SER A N 1
ATOM 817 C CA . SER A 1 119 ? 28.785 17.129 -23.268 1.00 63.03 119 SER A CA 1
ATOM 818 C C . SER A 1 119 ? 29.715 15.925 -23.136 1.00 63.03 119 SER A C 1
ATOM 820 O O . SER A 1 119 ? 30.771 16.084 -22.538 1.00 63.03 119 SER A O 1
ATOM 822 N N . ALA A 1 120 ? 29.313 14.731 -23.604 1.00 55.25 120 ALA A N 1
ATOM 823 C CA . ALA A 1 120 ? 29.965 13.424 -23.370 1.00 55.25 120 ALA A CA 1
ATOM 824 C C . ALA A 1 120 ? 30.261 13.077 -21.887 1.00 55.25 120 ALA A C 1
ATOM 826 O O . ALA A 1 120 ? 30.661 11.962 -21.566 1.00 55.25 120 ALA A O 1
ATOM 827 N N . ASN A 1 121 ? 29.995 14.004 -20.968 1.00 50.09 121 ASN A N 1
ATOM 828 C CA . ASN A 1 121 ? 30.097 13.859 -19.533 1.00 50.09 121 ASN A CA 1
ATOM 829 C C . ASN A 1 121 ? 28.815 13.206 -19.037 1.00 50.09 121 ASN A C 1
ATOM 831 O O . ASN A 1 121 ? 27.775 13.851 -18.884 1.00 50.09 121 ASN A O 1
ATOM 835 N N . SER A 1 122 ? 28.895 11.905 -18.805 1.00 50.75 122 SER A N 1
ATOM 836 C CA . SER A 1 122 ? 27.836 11.166 -18.147 1.00 50.75 122 SER A CA 1
ATOM 837 C C . SER A 1 122 ? 28.280 10.885 -16.715 1.00 50.75 122 SER A C 1
ATOM 839 O O . SER A 1 122 ? 29.105 10.016 -16.451 1.00 50.75 122 SER A O 1
ATOM 841 N N . ASN A 1 123 ? 27.730 11.639 -15.760 1.00 44.59 123 ASN A N 1
ATOM 842 C CA . ASN A 1 123 ? 27.675 11.172 -14.380 1.00 44.59 123 ASN A CA 1
ATOM 843 C C . ASN A 1 123 ? 26.628 10.057 -14.357 1.00 44.59 123 ASN A C 1
ATOM 845 O O . ASN A 1 123 ? 25.479 10.280 -13.983 1.00 44.59 123 ASN A O 1
ATOM 849 N N . LEU A 1 124 ? 27.015 8.872 -14.837 1.00 48.56 124 LEU A N 1
ATOM 850 C CA . LEU A 1 124 ? 26.256 7.634 -14.700 1.00 48.56 124 LEU A CA 1
ATOM 851 C C . LEU A 1 124 ? 26.277 7.230 -13.223 1.00 48.56 124 LEU A C 1
ATOM 853 O O . LEU A 1 124 ? 26.855 6.221 -12.835 1.00 48.56 124 LEU A O 1
ATOM 857 N N . ALA A 1 125 ? 25.639 8.033 -12.376 1.00 41.19 125 ALA A N 1
ATOM 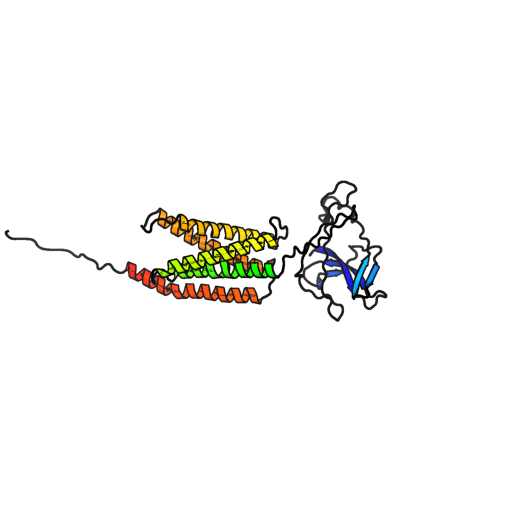858 C CA . ALA A 1 125 ? 25.061 7.488 -11.174 1.00 41.19 125 ALA A CA 1
ATOM 859 C C . ALA A 1 125 ? 23.955 6.560 -11.676 1.00 41.19 125 ALA A C 1
ATOM 861 O O . ALA A 1 125 ? 22.908 7.010 -12.149 1.00 41.19 125 ALA A O 1
ATOM 862 N N . VAL A 1 126 ? 24.224 5.254 -11.653 1.00 41.97 126 VAL A N 1
ATOM 863 C CA . VAL A 1 126 ? 23.160 4.257 -11.592 1.00 41.97 126 VAL A CA 1
ATOM 864 C C . VAL A 1 126 ? 22.448 4.551 -10.285 1.00 41.97 126 VAL A C 1
ATOM 866 O O . VAL A 1 126 ? 22.801 4.025 -9.230 1.00 41.97 126 VAL A O 1
ATOM 869 N N . ASP A 1 127 ? 21.502 5.481 -10.339 1.00 40.72 127 ASP A N 1
ATOM 870 C CA . ASP A 1 127 ? 20.596 5.697 -9.241 1.00 40.72 127 ASP A CA 1
ATOM 871 C C . ASP A 1 127 ? 19.800 4.400 -9.186 1.00 40.72 127 ASP A C 1
ATOM 873 O O . ASP A 1 127 ? 18.922 4.135 -10.012 1.00 40.72 127 ASP A O 1
ATOM 877 N N . SER A 1 128 ? 20.183 3.534 -8.251 1.00 42.69 128 SER A N 1
ATOM 878 C CA . SER A 1 128 ? 19.436 2.341 -7.865 1.00 42.69 128 SER A CA 1
ATOM 879 C C . SER A 1 128 ? 18.171 2.793 -7.126 1.00 42.69 128 SER A C 1
ATOM 881 O O . SER A 1 128 ? 17.889 2.373 -6.010 1.00 42.69 128 SER A O 1
ATOM 883 N N . SER A 1 129 ? 17.438 3.726 -7.735 1.00 44.38 129 SER A N 1
ATOM 884 C CA . SER A 1 129 ? 16.178 4.295 -7.276 1.00 44.38 129 SER A CA 1
ATOM 885 C C . SER A 1 129 ? 15.019 3.319 -7.478 1.00 44.38 129 SER A C 1
ATOM 887 O O . SER A 1 129 ? 13.913 3.569 -7.005 1.00 44.38 129 SER A O 1
ATOM 889 N N . GLY A 1 130 ? 15.279 2.144 -8.066 1.00 47.66 130 GLY A N 1
ATOM 890 C CA . GLY A 1 130 ? 14.579 0.916 -7.709 1.00 47.66 130 GLY A CA 1
ATOM 891 C C . GLY A 1 130 ? 14.887 0.608 -6.253 1.00 47.66 130 GLY A C 1
ATOM 892 O O . GLY A 1 130 ? 15.808 -0.152 -5.961 1.00 47.66 130 GLY A O 1
ATOM 893 N N . GLY A 1 131 ? 14.187 1.296 -5.348 1.00 53.78 131 GLY A N 1
ATOM 894 C CA . GLY A 1 131 ? 14.503 1.260 -3.934 1.00 53.78 131 GLY A CA 1
ATOM 895 C C . GLY A 1 131 ? 14.609 -0.175 -3.437 1.00 53.78 131 GLY A C 1
ATOM 896 O O . GLY A 1 131 ? 13.906 -1.063 -3.924 1.00 53.78 131 GLY A O 1
ATOM 897 N N . SER A 1 132 ? 15.567 -0.403 -2.538 1.00 65.31 132 SER A N 1
ATOM 898 C CA . SER A 1 132 ? 16.042 -1.745 -2.210 1.00 65.31 132 SER A CA 1
ATOM 899 C C . SER A 1 132 ? 14.869 -2.720 -2.004 1.00 65.31 132 SER A C 1
ATOM 901 O O . SER A 1 132 ? 13.919 -2.388 -1.288 1.00 65.31 132 SER A O 1
ATOM 903 N N . PRO A 1 133 ? 14.898 -3.929 -2.601 1.00 69.31 133 PRO A N 1
ATOM 904 C CA . PRO A 1 133 ? 13.816 -4.908 -2.453 1.00 69.31 133 PRO A CA 1
ATOM 905 C C . PRO A 1 133 ? 13.432 -5.157 -0.985 1.00 69.31 133 PRO A C 1
ATOM 907 O O . PRO A 1 133 ? 12.273 -5.403 -0.658 1.00 69.31 133 PRO A O 1
ATOM 910 N N . SER A 1 134 ? 14.398 -5.007 -0.074 1.00 78.19 134 SER A N 1
ATOM 911 C CA . SER A 1 134 ? 14.190 -5.040 1.373 1.00 78.19 134 SER A CA 1
ATOM 912 C C . SER A 1 134 ? 13.295 -3.914 1.901 1.00 78.19 134 SER A C 1
ATOM 914 O O . SER A 1 134 ? 12.443 -4.180 2.745 1.00 78.19 134 SER A O 1
ATOM 916 N N . LEU A 1 135 ? 13.432 -2.679 1.414 1.00 84.44 135 LEU A N 1
ATOM 917 C CA . LEU A 1 135 ? 12.568 -1.558 1.788 1.00 84.44 135 LEU A CA 1
ATOM 918 C C . LEU A 1 135 ? 11.158 -1.703 1.208 1.00 84.44 135 LEU A C 1
ATOM 920 O O . LEU A 1 135 ? 10.197 -1.367 1.897 1.00 84.44 135 LEU A O 1
ATOM 924 N N . VAL A 1 136 ? 11.008 -2.252 -0.003 1.00 85.44 136 VAL A N 1
ATOM 925 C CA . VAL A 1 136 ? 9.684 -2.578 -0.569 1.00 85.44 136 VAL A CA 1
ATOM 926 C C . VAL A 1 136 ? 8.972 -3.613 0.306 1.00 85.44 136 VAL A C 1
ATOM 928 O O . VAL A 1 136 ? 7.817 -3.416 0.689 1.00 85.44 136 VAL A O 1
ATOM 931 N N . HIS A 1 137 ? 9.673 -4.681 0.698 1.00 86.00 137 HIS A N 1
ATOM 932 C CA . HIS A 1 137 ? 9.136 -5.683 1.620 1.00 86.00 137 HIS A CA 1
ATOM 933 C C . HIS A 1 137 ? 8.833 -5.101 3.005 1.00 86.00 137 HIS A C 1
ATOM 935 O O . HIS A 1 137 ? 7.783 -5.401 3.570 1.00 86.00 137 HIS A O 1
ATOM 941 N N . ALA A 1 138 ? 9.703 -4.241 3.541 1.00 91.19 138 ALA A N 1
ATOM 942 C CA . ALA A 1 138 ? 9.479 -3.582 4.825 1.00 91.19 138 ALA A CA 1
ATOM 943 C C . ALA A 1 138 ? 8.251 -2.660 4.784 1.00 91.19 138 ALA A C 1
ATOM 945 O O . ALA A 1 138 ? 7.415 -2.722 5.684 1.00 91.19 138 ALA A O 1
ATOM 946 N N . HIS A 1 139 ? 8.099 -1.858 3.724 1.00 94.81 139 HIS A N 1
ATOM 947 C CA . HIS A 1 139 ? 6.912 -1.039 3.487 1.00 94.81 139 HIS A CA 1
ATOM 948 C C . HIS A 1 139 ? 5.649 -1.905 3.460 1.00 94.81 139 HIS A C 1
ATOM 950 O O . HIS A 1 139 ? 4.722 -1.668 4.235 1.00 94.81 139 HIS A O 1
ATOM 956 N N . ALA A 1 140 ? 5.632 -2.945 2.623 1.00 93.44 140 ALA A N 1
ATOM 957 C CA . ALA A 1 140 ? 4.487 -3.838 2.499 1.00 93.44 140 ALA A CA 1
ATOM 958 C C . ALA A 1 140 ? 4.141 -4.513 3.837 1.00 93.44 140 ALA A C 1
ATOM 960 O O . ALA A 1 140 ? 2.973 -4.534 4.229 1.00 93.44 140 ALA A O 1
ATOM 961 N N . ALA A 1 141 ? 5.138 -5.009 4.575 1.00 94.44 141 ALA A N 1
ATOM 962 C CA . ALA A 1 141 ? 4.943 -5.645 5.875 1.00 94.44 141 ALA A CA 1
ATOM 963 C C . ALA A 1 141 ? 4.386 -4.668 6.921 1.00 94.44 141 ALA A C 1
ATOM 965 O O . ALA A 1 141 ? 3.394 -4.978 7.580 1.00 94.44 141 ALA A O 1
ATOM 966 N N . LEU A 1 142 ? 4.969 -3.472 7.041 1.00 97.44 142 LEU A N 1
ATOM 967 C CA . LEU A 1 142 ? 4.527 -2.448 7.991 1.00 97.44 142 LEU A CA 1
ATOM 968 C C . LEU A 1 142 ? 3.101 -1.973 7.707 1.00 97.44 142 LEU A C 1
ATOM 970 O O . LEU A 1 142 ? 2.301 -1.867 8.637 1.00 97.44 142 LEU A O 1
ATOM 974 N N . MET A 1 143 ? 2.758 -1.735 6.438 1.00 97.56 143 MET A N 1
ATOM 975 C CA . MET A 1 143 ? 1.405 -1.323 6.053 1.00 97.56 143 MET A CA 1
ATOM 976 C C . MET A 1 143 ? 0.389 -2.439 6.310 1.00 97.56 143 MET A C 1
ATOM 978 O O . MET A 1 143 ? -0.686 -2.191 6.858 1.00 97.56 143 MET A O 1
ATOM 982 N N . THR A 1 144 ? 0.741 -3.680 5.982 1.00 96.88 144 THR A N 1
ATOM 983 C CA . THR A 1 144 ? -0.158 -4.832 6.122 1.00 96.88 144 THR A CA 1
ATOM 984 C C . THR A 1 144 ? -0.398 -5.191 7.579 1.00 96.88 144 THR A C 1
ATOM 986 O O . THR A 1 144 ? -1.544 -5.335 7.994 1.00 96.88 144 THR A O 1
ATOM 989 N N . VAL A 1 145 ? 0.657 -5.279 8.390 1.00 97.12 145 VAL A N 1
ATOM 990 C CA . VAL A 1 145 ? 0.520 -5.565 9.823 1.00 97.12 145 VAL A CA 1
ATOM 991 C C . VAL A 1 145 ? -0.105 -4.370 10.538 1.00 97.12 145 VAL A C 1
ATOM 993 O O . VAL A 1 145 ? -1.095 -4.525 11.250 1.00 97.12 145 VAL A O 1
ATOM 996 N N . GLY A 1 146 ? 0.425 -3.166 10.318 1.00 97.31 146 GLY A N 1
ATOM 997 C CA . GLY A 1 146 ? -0.014 -1.957 11.004 1.00 97.31 146 GLY A CA 1
ATOM 998 C C . GLY A 1 146 ? -1.454 -1.585 10.674 1.00 97.31 146 GLY A C 1
ATOM 999 O O . GLY A 1 146 ? -2.324 -1.589 11.543 1.00 97.31 146 GLY A O 1
ATOM 1000 N N . TRP A 1 147 ? -1.725 -1.271 9.412 1.00 97.19 147 TRP A N 1
ATOM 1001 C CA . TRP A 1 147 ? -3.037 -0.779 8.992 1.00 97.19 147 TRP A CA 1
ATOM 1002 C C . TRP A 1 147 ? -3.981 -1.884 8.547 1.00 97.19 147 TRP A C 1
ATOM 1004 O O . TRP A 1 147 ? -5.184 -1.773 8.766 1.00 97.19 147 TRP A O 1
ATOM 1014 N N . GLY A 1 148 ? -3.448 -2.950 7.956 1.00 96.50 148 GLY A N 1
ATOM 1015 C CA . GLY A 1 148 ? -4.247 -4.067 7.464 1.00 96.50 148 GLY A CA 1
ATOM 1016 C C . GLY A 1 148 ? -4.708 -5.047 8.544 1.00 96.50 148 GLY A C 1
ATOM 1017 O O . GLY A 1 148 ? -5.698 -5.738 8.307 1.00 96.50 148 GLY A O 1
ATOM 1018 N N . VAL A 1 149 ? -4.041 -5.115 9.706 1.00 97.44 149 VAL A N 1
ATOM 1019 C CA . VAL A 1 149 ? -4.368 -6.071 10.783 1.00 97.44 149 VAL A CA 1
ATOM 1020 C C . VAL A 1 149 ? -4.614 -5.381 12.124 1.00 97.44 149 VAL A C 1
ATOM 1022 O O . VAL A 1 149 ? -5.692 -5.556 12.694 1.00 97.44 149 VAL A O 1
ATOM 1025 N N . LEU A 1 150 ? -3.668 -4.582 12.635 1.00 97.75 150 LEU A N 1
ATOM 1026 C CA . LEU A 1 150 ? -3.787 -4.004 13.982 1.00 97.75 150 LEU A CA 1
ATOM 1027 C C . LEU A 1 150 ? -4.958 -3.016 14.098 1.00 97.75 150 LEU A C 1
ATOM 1029 O O . LEU A 1 150 ? -5.721 -3.115 15.061 1.00 97.75 150 LEU A O 1
ATOM 1033 N N . LEU A 1 151 ? -5.161 -2.118 13.120 1.00 96.62 151 LEU A N 1
ATOM 1034 C CA . LEU A 1 151 ? -6.295 -1.178 13.161 1.00 96.62 151 LEU A CA 1
ATOM 1035 C C . LEU A 1 151 ? -7.668 -1.891 13.076 1.00 96.62 151 LEU A C 1
ATOM 1037 O O . LEU A 1 151 ? -8.525 -1.623 13.929 1.00 96.62 151 LEU A O 1
ATOM 1041 N N . PRO A 1 152 ? -7.913 -2.829 12.130 1.00 96.44 152 PRO A N 1
ATOM 1042 C CA . PRO A 1 152 ? -9.140 -3.629 12.116 1.00 96.44 152 PRO A CA 1
ATOM 1043 C C . PRO A 1 152 ? -9.360 -4.416 13.407 1.00 96.44 152 PRO A C 1
ATOM 1045 O O . PRO A 1 152 ? -10.467 -4.411 13.950 1.00 96.44 152 PRO A O 1
ATOM 1048 N N . LEU A 1 153 ? -8.311 -5.055 13.936 1.00 96.00 153 LEU A N 1
ATOM 1049 C CA . LEU A 1 153 ? -8.399 -5.817 15.178 1.00 96.00 153 LEU A CA 1
ATOM 1050 C C . LEU A 1 153 ? -8.763 -4.908 16.358 1.00 96.00 153 LEU A C 1
ATOM 1052 O O . LEU A 1 153 ? -9.645 -5.246 17.146 1.00 96.00 153 LEU A O 1
ATOM 1056 N N . GLY A 1 154 ? -8.159 -3.721 16.446 1.00 94.19 154 GLY A N 1
ATOM 1057 C CA . GLY A 1 154 ? -8.514 -2.707 17.436 1.00 94.19 154 GLY A CA 1
ATOM 1058 C C . GLY A 1 154 ? -9.988 -2.305 17.352 1.00 94.19 154 GLY A C 1
ATOM 1059 O O . GLY A 1 154 ? -10.664 -2.209 18.381 1.00 94.19 154 GLY A O 1
ATOM 1060 N N . ALA A 1 155 ? -10.523 -2.115 16.143 1.00 92.62 155 ALA A N 1
ATOM 1061 C CA . ALA A 1 155 ? -11.940 -1.809 15.935 1.00 92.62 155 ALA A CA 1
ATOM 1062 C C . ALA A 1 155 ? -12.863 -2.960 16.380 1.00 92.62 155 ALA A C 1
ATOM 1064 O O . ALA A 1 155 ? -13.884 -2.713 17.033 1.00 92.62 155 ALA A O 1
ATOM 1065 N N . VAL A 1 156 ? -12.487 -4.211 16.090 1.00 92.56 156 VAL A N 1
ATOM 1066 C CA . VAL A 1 156 ? -13.202 -5.410 16.555 1.00 92.56 156 VAL A CA 1
ATOM 1067 C C . VAL A 1 156 ? -13.180 -5.506 18.081 1.00 92.56 156 VAL A C 1
ATOM 1069 O O . VAL A 1 156 ? -14.233 -5.723 18.683 1.00 92.56 156 VAL A O 1
ATOM 1072 N N . VAL A 1 157 ? -12.032 -5.265 18.726 1.00 90.56 157 VAL A N 1
ATOM 1073 C CA . VAL A 1 157 ? -11.906 -5.270 20.194 1.00 90.56 157 VAL A CA 1
ATOM 1074 C C . VAL A 1 157 ? -12.841 -4.239 20.831 1.00 90.56 157 VAL A C 1
ATOM 1076 O O . VAL A 1 157 ? -13.626 -4.580 21.718 1.00 90.56 157 VAL A O 1
ATOM 1079 N N . ALA A 1 158 ? -12.837 -2.997 20.338 1.00 88.38 158 ALA A N 1
ATOM 1080 C CA . ALA A 1 158 ? -13.697 -1.941 20.874 1.00 88.38 158 ALA A CA 1
ATOM 1081 C C . ALA A 1 158 ? -15.197 -2.204 20.695 1.00 88.38 158 ALA A C 1
ATOM 1083 O O . ALA A 1 158 ? -15.998 -1.725 21.498 1.00 88.38 158 ALA A O 1
ATOM 1084 N N . ARG A 1 159 ? -15.598 -2.950 19.660 1.00 85.12 159 ARG A N 1
ATOM 1085 C CA . ARG A 1 159 ? -17.005 -3.301 19.423 1.00 85.12 159 ARG A CA 1
ATOM 1086 C C . ARG A 1 159 ? -17.429 -4.539 20.212 1.00 85.12 159 ARG A C 1
ATOM 1088 O O . ARG A 1 159 ? -18.439 -4.492 20.906 1.00 85.12 159 ARG A O 1
ATOM 1095 N N . GLY A 1 160 ? -16.673 -5.628 20.099 1.00 82.88 160 GLY A N 1
ATOM 1096 C CA . GLY A 1 160 ? -17.048 -6.946 20.616 1.00 82.88 160 GLY A CA 1
ATOM 1097 C C . GLY A 1 160 ? -16.836 -7.127 22.119 1.00 82.88 160 GLY A C 1
ATOM 1098 O O . GLY A 1 160 ? -17.496 -7.966 22.726 1.00 82.88 160 GLY A O 1
ATOM 1099 N N . PHE A 1 161 ? -15.945 -6.341 22.732 1.00 80.81 161 PHE A N 1
ATOM 1100 C CA . PHE A 1 161 ? -15.536 -6.518 24.133 1.00 80.81 161 PHE A CA 1
ATOM 1101 C C . PHE A 1 161 ? -15.867 -5.318 25.025 1.00 80.81 161 PHE A C 1
ATOM 1103 O O . PHE A 1 161 ? -15.499 -5.284 26.199 1.00 80.81 161 PHE A O 1
ATOM 1110 N N . ARG A 1 162 ? -16.638 -4.348 24.511 1.00 76.88 162 ARG A N 1
ATOM 1111 C CA . ARG A 1 162 ? -17.065 -3.165 25.279 1.00 76.88 162 ARG A CA 1
ATOM 1112 C C . ARG A 1 162 ? -17.792 -3.517 26.580 1.00 76.88 162 ARG A C 1
ATOM 1114 O O . ARG A 1 162 ? -17.757 -2.740 27.529 1.00 76.88 162 ARG A O 1
ATOM 1121 N N . MET A 1 163 ? -18.464 -4.667 26.601 1.00 70.25 163 MET A N 1
ATOM 1122 C CA . MET A 1 163 ? -19.313 -5.119 27.706 1.00 70.25 163 MET A CA 1
ATOM 1123 C C . MET A 1 163 ? -18.633 -6.154 28.613 1.00 70.25 163 MET A C 1
ATOM 1125 O O . MET A 1 163 ? -19.233 -6.581 29.590 1.00 70.25 163 MET A O 1
ATOM 1129 N N . THR A 1 164 ? -17.384 -6.545 28.327 1.00 73.88 164 THR A N 1
ATOM 1130 C CA . THR A 1 164 ? -16.660 -7.600 29.065 1.00 73.88 164 THR A CA 1
ATOM 1131 C C . THR A 1 164 ? -15.619 -7.051 30.052 1.00 73.88 164 THR A C 1
ATOM 1133 O O . THR A 1 164 ? -14.677 -7.758 30.402 1.00 73.88 164 THR A O 1
ATOM 1136 N N . GLY A 1 165 ? -15.736 -5.782 30.465 1.00 70.50 165 GLY A N 1
ATOM 1137 C CA . GLY A 1 165 ? -14.849 -5.132 31.442 1.00 70.50 165 GLY A CA 1
ATOM 1138 C C . GLY A 1 165 ? -14.268 -3.797 30.965 1.00 70.50 165 GLY A C 1
ATOM 1139 O O . GLY A 1 165 ? -14.725 -3.227 29.982 1.00 70.50 165 GLY A O 1
ATOM 1140 N N . THR A 1 166 ? -13.258 -3.272 31.662 1.00 79.06 166 THR A N 1
ATOM 1141 C CA . THR A 1 166 ? -12.583 -1.996 31.331 1.00 79.06 166 THR A CA 1
ATOM 1142 C C . THR A 1 166 ? -11.352 -2.161 30.433 1.00 79.06 166 THR A C 1
ATOM 1144 O O . THR A 1 166 ? -10.896 -1.184 29.839 1.00 79.06 166 THR A O 1
ATOM 1147 N N . TRP A 1 167 ? -10.838 -3.386 30.281 1.00 87.75 167 TRP A N 1
ATOM 1148 C CA . TRP A 1 167 ? -9.600 -3.683 29.550 1.00 87.75 167 TRP A CA 1
ATOM 1149 C C . TRP A 1 167 ? -9.687 -3.419 28.040 1.00 87.75 167 TRP A C 1
ATOM 1151 O O . TRP A 1 167 ? -8.673 -3.090 27.425 1.00 87.75 167 TRP A O 1
ATOM 1161 N N . TRP A 1 168 ? -10.883 -3.519 27.437 1.00 90.62 168 TRP A N 1
ATOM 1162 C CA . TRP A 1 168 ? -11.065 -3.345 25.988 1.00 90.62 168 TRP A CA 1
ATOM 1163 C C . TRP A 1 168 ? -10.572 -1.979 25.515 1.00 90.62 168 TRP A C 1
ATOM 1165 O O . TRP A 1 168 ? -10.087 -1.865 24.396 1.00 90.62 168 TRP A O 1
ATOM 1175 N N . PHE A 1 169 ? -10.697 -0.943 26.354 1.00 88.44 169 PHE A N 1
ATOM 1176 C CA . PHE A 1 169 ? -10.303 0.413 25.991 1.00 88.44 169 PHE A CA 1
ATOM 1177 C C . PHE A 1 169 ? -8.783 0.520 25.889 1.00 88.44 169 PHE A C 1
ATOM 1179 O O . PHE A 1 169 ? -8.272 1.057 24.911 1.00 88.44 169 PHE A O 1
ATOM 1186 N N . THR A 1 170 ? -8.066 -0.049 26.860 1.00 90.62 170 THR A N 1
ATOM 1187 C CA . THR A 1 170 ? -6.601 -0.112 26.850 1.00 90.62 170 THR A CA 1
ATOM 1188 C C . THR A 1 170 ? -6.098 -0.971 25.694 1.00 90.62 170 THR A C 1
ATOM 1190 O O . THR A 1 170 ? -5.192 -0.553 24.980 1.00 90.62 170 THR A O 1
ATOM 1193 N N . ALA A 1 171 ? -6.717 -2.131 25.454 1.00 93.31 171 ALA A N 1
ATOM 1194 C CA . ALA A 1 171 ? -6.357 -3.001 24.337 1.00 93.31 171 ALA A CA 1
ATOM 1195 C C . ALA A 1 171 ? -6.623 -2.336 22.977 1.00 93.31 171 ALA A C 1
ATOM 1197 O O . ALA A 1 171 ? -5.764 -2.365 22.101 1.00 93.31 171 ALA A O 1
ATOM 1198 N N . HIS A 1 172 ? -7.777 -1.679 22.813 1.00 93.44 172 HIS A N 1
ATOM 1199 C CA . HIS A 1 172 ? -8.082 -0.875 21.632 1.00 93.44 172 HIS A CA 1
ATOM 1200 C C . HIS A 1 172 ? -7.026 0.210 21.421 1.00 93.44 172 HIS A C 1
ATOM 1202 O O . HIS A 1 172 ? -6.452 0.292 20.343 1.00 93.44 172 HIS A O 1
ATOM 1208 N N . LEU A 1 173 ? -6.734 1.009 22.451 1.00 92.06 173 LEU A N 1
ATOM 1209 C CA . LEU A 1 173 ? -5.756 2.088 22.356 1.00 92.06 173 LEU A CA 1
ATOM 1210 C C . LEU A 1 173 ? -4.365 1.562 21.979 1.00 92.06 173 LEU A C 1
ATOM 1212 O O . LEU A 1 173 ? -3.738 2.121 21.085 1.00 92.06 173 LEU A O 1
ATOM 1216 N N . ALA A 1 174 ? -3.906 0.475 22.605 1.00 94.56 174 ALA A N 1
ATOM 1217 C CA . ALA A 1 174 ? -2.612 -0.131 22.300 1.00 94.56 174 ALA A CA 1
ATOM 1218 C C . ALA A 1 174 ? -2.528 -0.600 20.838 1.00 94.56 174 ALA A C 1
ATOM 1220 O O . ALA A 1 174 ? -1.576 -0.256 20.139 1.00 94.56 174 ALA A O 1
ATOM 1221 N N . LEU A 1 175 ? -3.546 -1.320 20.351 1.00 96.50 175 LEU A N 1
ATOM 1222 C CA . LEU A 1 175 ? -3.611 -1.780 18.960 1.00 96.50 175 LEU A CA 1
ATOM 1223 C C . LEU A 1 175 ? -3.629 -0.609 17.969 1.00 96.50 175 LEU A C 1
ATOM 1225 O O . LEU A 1 175 ? -2.919 -0.650 16.966 1.00 96.50 175 LEU A O 1
ATOM 1229 N N . GLN A 1 176 ? -4.387 0.451 18.270 1.00 95.50 176 GLN A N 1
ATOM 1230 C CA . GLN A 1 176 ? -4.457 1.636 17.414 1.00 95.50 176 GLN A CA 1
ATOM 1231 C C . GLN A 1 176 ? -3.127 2.388 17.372 1.00 95.50 176 GLN A C 1
ATOM 1233 O O . GLN A 1 176 ? -2.665 2.733 16.290 1.00 95.50 176 GLN A O 1
ATOM 1238 N N . VAL A 1 177 ? -2.480 2.615 18.519 1.00 94.44 177 VAL A N 1
ATOM 1239 C CA . VAL A 1 177 ? -1.187 3.317 18.577 1.00 94.44 177 VAL A CA 1
ATOM 1240 C C . VAL A 1 177 ? -0.107 2.527 17.839 1.00 94.44 177 VAL A C 1
ATOM 1242 O O . VAL A 1 177 ? 0.599 3.100 17.011 1.00 94.44 177 VAL A O 1
ATOM 1245 N N . LEU A 1 178 ? -0.007 1.215 18.071 1.00 96.38 178 LEU A N 1
ATOM 1246 C CA . LEU A 1 178 ? 0.961 0.365 17.371 1.00 96.38 178 LEU A CA 1
ATOM 1247 C C . LEU A 1 178 ? 0.704 0.336 15.860 1.00 96.38 178 LEU A C 1
ATOM 1249 O O . LEU A 1 178 ? 1.637 0.508 15.075 1.00 96.38 178 LEU A O 1
ATOM 1253 N N . GLY A 1 179 ? -0.558 0.168 15.449 1.00 97.00 179 GLY A N 1
ATOM 1254 C CA . GLY A 1 179 ? -0.937 0.154 14.037 1.00 97.00 179 GLY A CA 1
ATOM 1255 C C . GLY A 1 179 ? -0.625 1.473 13.334 1.00 97.00 179 GLY A C 1
ATOM 1256 O O . GLY A 1 179 ? -0.076 1.481 12.233 1.00 97.00 179 GLY A O 1
ATOM 1257 N N . VAL A 1 180 ? -0.907 2.593 13.998 1.00 94.75 180 VAL A N 1
ATOM 1258 C CA . VAL A 1 180 ? -0.584 3.939 13.521 1.00 94.75 180 VAL A CA 1
ATOM 1259 C C . VAL A 1 180 ? 0.918 4.113 13.339 1.00 94.75 180 VAL A C 1
ATOM 1261 O O . VAL A 1 180 ? 1.339 4.487 12.247 1.00 94.75 180 VAL A O 1
ATOM 1264 N N . LEU A 1 181 ? 1.722 3.839 14.371 1.00 95.62 181 LEU A N 1
ATOM 1265 C CA . LEU A 1 181 ? 3.171 4.050 14.321 1.00 95.62 181 LEU A CA 1
ATOM 1266 C C . LEU A 1 181 ? 3.813 3.217 13.208 1.00 95.62 181 LEU A C 1
ATOM 1268 O O . LEU A 1 181 ? 4.588 3.751 12.414 1.00 95.62 181 LEU A O 1
ATOM 1272 N N . ALA A 1 182 ? 3.429 1.941 13.101 1.00 96.94 182 ALA A N 1
ATOM 1273 C CA . ALA A 1 182 ? 3.894 1.064 12.033 1.00 96.94 182 ALA A CA 1
ATOM 1274 C C . ALA A 1 182 ? 3.512 1.600 10.644 1.00 96.94 182 ALA A C 1
ATOM 1276 O O . ALA A 1 182 ? 4.359 1.655 9.755 1.00 96.94 182 ALA A O 1
ATOM 1277 N N . GLY A 1 183 ? 2.270 2.049 10.450 1.00 95.56 183 GLY A N 1
ATOM 1278 C CA . GLY A 1 183 ? 1.840 2.554 9.147 1.00 95.56 183 GLY A CA 1
ATOM 1279 C C . GLY A 1 183 ? 2.428 3.916 8.772 1.00 95.56 183 GLY A C 1
ATOM 1280 O O . GLY A 1 183 ? 2.744 4.121 7.606 1.00 95.56 183 GLY A O 1
ATOM 1281 N N . PHE A 1 184 ? 2.668 4.830 9.719 1.00 95.19 184 PHE A N 1
ATOM 1282 C CA . PHE A 1 184 ? 3.389 6.076 9.418 1.00 95.19 184 PHE A CA 1
ATOM 1283 C C . PHE A 1 184 ? 4.858 5.815 9.059 1.00 95.19 184 PHE A C 1
ATOM 1285 O O . PHE A 1 184 ? 5.364 6.429 8.120 1.00 95.19 184 PHE A O 1
ATOM 1292 N N . ALA A 1 185 ? 5.521 4.863 9.729 1.00 96.88 185 ALA A N 1
ATOM 1293 C CA . ALA A 1 185 ? 6.849 4.400 9.321 1.00 96.88 185 ALA A CA 1
ATOM 1294 C C . ALA A 1 185 ? 6.817 3.785 7.909 1.00 96.88 185 ALA A C 1
ATOM 1296 O O . ALA A 1 185 ? 7.643 4.127 7.063 1.00 96.88 185 ALA A O 1
ATOM 1297 N N . GLY A 1 186 ? 5.810 2.951 7.624 1.00 96.50 186 GLY A N 1
ATOM 1298 C CA . GLY A 1 186 ? 5.560 2.396 6.295 1.00 96.50 186 GLY A CA 1
ATOM 1299 C C . GLY A 1 186 ? 5.388 3.483 5.233 1.00 96.50 186 GLY A C 1
ATOM 1300 O O . GLY A 1 186 ? 6.065 3.445 4.210 1.00 96.50 186 GLY A O 1
ATOM 1301 N N . ILE A 1 187 ? 4.559 4.498 5.478 1.00 95.25 187 ILE A N 1
ATOM 1302 C CA . ILE A 1 187 ? 4.372 5.638 4.566 1.00 95.25 187 ILE A CA 1
ATOM 1303 C C . ILE A 1 187 ? 5.683 6.380 4.320 1.00 95.25 187 ILE A C 1
ATOM 1305 O O . ILE A 1 187 ? 5.978 6.689 3.168 1.00 95.25 187 ILE A O 1
ATOM 1309 N N . GLY A 1 188 ? 6.482 6.629 5.362 1.00 95.00 188 GLY A N 1
ATOM 1310 C CA . GLY A 1 188 ? 7.799 7.254 5.220 1.00 95.00 188 GLY A CA 1
ATOM 1311 C C . GLY A 1 188 ? 8.696 6.484 4.249 1.00 95.00 188 GLY A C 1
ATOM 1312 O O . GLY A 1 188 ? 9.255 7.076 3.327 1.00 95.00 188 GLY A O 1
ATOM 1313 N N . ILE A 1 189 ? 8.747 5.153 4.384 1.00 93.25 189 ILE A N 1
ATOM 1314 C CA . ILE A 1 189 ? 9.458 4.283 3.436 1.00 93.25 189 ILE A CA 1
ATOM 1315 C C . ILE A 1 189 ? 8.835 4.379 2.037 1.00 93.25 189 ILE A C 1
ATOM 1317 O O . ILE A 1 189 ? 9.559 4.517 1.061 1.00 93.25 189 ILE A O 1
ATOM 1321 N N . GLY A 1 190 ? 7.506 4.370 1.918 1.00 90.62 190 GLY A N 1
ATOM 1322 C CA . GLY A 1 190 ? 6.814 4.467 0.628 1.00 90.62 190 GLY A CA 1
ATOM 1323 C C . GLY A 1 190 ? 7.136 5.759 -0.131 1.00 90.62 190 GLY A C 1
ATOM 1324 O O . GLY A 1 190 ? 7.400 5.721 -1.329 1.00 90.62 190 GLY A O 1
ATOM 1325 N N . TYR A 1 191 ? 7.184 6.897 0.566 1.00 90.44 191 TYR A N 1
ATOM 1326 C CA . TYR A 1 191 ? 7.602 8.177 -0.013 1.00 90.44 191 TYR A CA 1
ATOM 1327 C C . TYR A 1 191 ? 9.097 8.224 -0.328 1.00 90.44 191 TYR A C 1
ATOM 1329 O O . TYR A 1 191 ? 9.477 8.841 -1.321 1.00 90.44 191 TYR A O 1
ATOM 1337 N N . HIS A 1 192 ? 9.935 7.567 0.474 1.00 87.50 192 HIS A N 1
ATOM 1338 C CA . HIS A 1 192 ? 11.357 7.422 0.172 1.00 87.50 192 HIS A CA 1
ATOM 1339 C C . HIS A 1 192 ? 11.589 6.585 -1.097 1.00 87.50 192 HIS A C 1
ATOM 1341 O O . HIS A 1 192 ? 12.407 6.962 -1.927 1.00 87.50 192 HIS A O 1
ATOM 1347 N N . LEU A 1 193 ? 10.824 5.503 -1.281 1.00 82.94 193 LEU A N 1
ATOM 1348 C CA . LEU A 1 193 ? 10.880 4.631 -2.459 1.00 82.94 193 LEU A CA 1
ATOM 1349 C C . LEU A 1 193 ? 10.327 5.304 -3.723 1.00 82.94 193 LEU A C 1
ATOM 1351 O O . LEU A 1 193 ? 10.925 5.215 -4.787 1.00 82.94 193 LEU A O 1
ATOM 1355 N N . ALA A 1 194 ? 9.162 5.948 -3.625 1.00 79.38 194 ALA A N 1
ATOM 135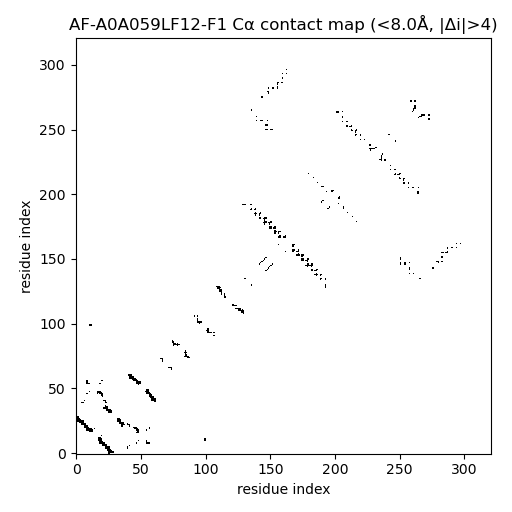6 C CA . ALA A 1 194 ? 8.468 6.504 -4.787 1.00 79.38 194 ALA A CA 1
ATOM 1357 C C . ALA A 1 194 ? 8.921 7.927 -5.145 1.00 79.38 194 ALA A C 1
ATOM 1359 O O . ALA A 1 194 ? 8.761 8.364 -6.284 1.00 79.38 194 ALA A O 1
ATOM 1360 N N . GLY A 1 195 ? 9.429 8.681 -4.172 1.00 76.69 195 GLY A N 1
ATOM 1361 C CA . GLY A 1 195 ? 9.618 10.119 -4.286 1.00 76.69 195 GLY A CA 1
ATOM 1362 C C . GLY A 1 195 ? 8.301 10.911 -4.254 1.00 76.69 195 GLY A C 1
ATOM 1363 O O . GLY A 1 195 ? 7.197 10.425 -4.527 1.00 76.69 195 GLY A O 1
ATOM 1364 N N . TRP A 1 196 ? 8.416 12.201 -3.942 1.00 78.62 196 TRP A N 1
ATOM 1365 C CA . TRP A 1 196 ? 7.272 13.116 -3.822 1.00 78.62 196 TRP A CA 1
ATOM 1366 C C . TRP A 1 196 ? 6.584 13.422 -5.159 1.00 78.62 196 TRP A C 1
ATOM 1368 O O . TRP A 1 196 ? 5.402 13.765 -5.187 1.00 78.62 196 TRP A O 1
ATOM 1378 N N . HIS A 1 197 ? 7.280 13.234 -6.281 1.00 78.00 197 HIS A N 1
ATOM 1379 C CA . HIS A 1 197 ? 6.817 13.626 -7.617 1.00 78.00 197 HIS A CA 1
ATOM 1380 C C . HIS A 1 197 ? 6.874 12.478 -8.634 1.00 78.00 197 HIS A C 1
ATOM 1382 O O . HIS A 1 197 ? 7.124 12.714 -9.812 1.00 78.00 197 HIS A O 1
ATOM 1388 N N . THR A 1 198 ? 6.641 11.234 -8.192 1.00 72.31 198 THR A N 1
ATOM 1389 C CA . THR A 1 198 ? 6.570 10.085 -9.109 1.00 72.31 198 THR A CA 1
ATOM 1390 C C . THR A 1 198 ? 5.559 10.316 -10.234 1.00 72.31 198 THR A C 1
ATOM 1392 O O . THR A 1 198 ? 4.444 10.784 -9.991 1.00 72.31 198 THR A O 1
ATOM 1395 N N . THR A 1 199 ? 5.953 9.970 -11.458 1.00 72.12 199 THR A N 1
ATOM 1396 C CA . THR A 1 199 ? 5.111 10.023 -12.663 1.00 72.12 199 THR A CA 1
ATOM 1397 C C . THR A 1 199 ? 4.602 8.642 -13.078 1.00 72.12 199 THR A C 1
ATOM 1399 O O . THR A 1 199 ? 3.872 8.529 -14.062 1.00 72.12 199 THR A O 1
ATOM 1402 N N . ILE A 1 200 ? 4.956 7.584 -12.334 1.00 74.75 200 ILE A N 1
ATOM 1403 C CA . ILE A 1 200 ? 4.483 6.222 -12.593 1.00 74.75 200 ILE A CA 1
ATOM 1404 C C . ILE A 1 200 ? 3.004 6.140 -12.175 1.00 74.75 200 ILE A C 1
ATOM 1406 O O . ILE A 1 200 ? 2.714 6.256 -10.980 1.00 74.75 200 ILE A O 1
ATOM 1410 N N . PRO A 1 201 ? 2.053 5.909 -13.105 1.00 75.31 201 PRO A N 1
ATOM 1411 C CA . PRO A 1 201 ? 0.625 6.048 -12.811 1.00 75.31 201 PRO A CA 1
ATOM 1412 C C . PRO A 1 201 ? 0.128 5.140 -11.681 1.00 75.31 201 PRO A C 1
ATOM 1414 O O . PRO A 1 201 ? -0.624 5.582 -10.814 1.00 75.31 201 PRO A O 1
ATOM 1417 N N . THR A 1 202 ? 0.569 3.880 -11.648 1.00 80.50 202 THR A N 1
ATOM 1418 C CA . THR A 1 202 ? 0.150 2.921 -10.616 1.00 80.50 202 THR A CA 1
ATOM 1419 C C . THR A 1 202 ? 0.649 3.330 -9.232 1.00 80.50 202 THR A C 1
ATOM 1421 O O . THR A 1 202 ? -0.133 3.360 -8.283 1.00 80.50 202 THR A O 1
ATOM 1424 N N . VAL A 1 203 ? 1.915 3.736 -9.124 1.00 84.31 203 VAL A N 1
ATOM 1425 C CA . VAL A 1 203 ? 2.523 4.223 -7.876 1.00 84.31 203 VAL A CA 1
ATOM 1426 C C . VAL A 1 203 ? 1.860 5.523 -7.414 1.00 84.31 203 VAL A C 1
ATOM 1428 O O . VAL A 1 203 ? 1.574 5.682 -6.229 1.00 84.31 203 VAL A O 1
ATOM 1431 N N . GLN A 1 204 ? 1.545 6.435 -8.338 1.00 84.69 204 GLN A N 1
ATOM 1432 C CA . GLN A 1 204 ? 0.852 7.687 -8.035 1.00 84.69 204 GLN A CA 1
ATOM 1433 C C . GLN A 1 204 ? -0.546 7.441 -7.449 1.00 84.69 204 GLN A C 1
ATOM 1435 O O . GLN A 1 204 ? -0.907 8.066 -6.451 1.00 84.69 204 GLN A O 1
ATOM 1440 N N . VAL A 1 205 ? -1.323 6.521 -8.030 1.00 91.31 205 VAL A N 1
ATOM 1441 C CA . VAL A 1 205 ? -2.645 6.142 -7.505 1.00 91.31 205 VAL A CA 1
ATOM 1442 C C . VAL A 1 205 ? -2.518 5.547 -6.102 1.00 91.31 205 VAL A C 1
ATOM 1444 O O . VAL A 1 205 ? -3.175 6.032 -5.181 1.00 91.31 205 VAL A O 1
ATOM 1447 N N . HIS A 1 206 ? -1.624 4.571 -5.913 1.00 94.81 206 HIS A N 1
ATOM 1448 C CA . HIS A 1 206 ? -1.375 3.944 -4.610 1.00 94.81 206 HIS A CA 1
ATOM 1449 C C . HIS A 1 206 ? -0.974 4.967 -3.535 1.00 94.81 206 HIS A C 1
ATOM 1451 O O . HIS A 1 206 ? -1.501 4.971 -2.421 1.00 94.81 206 HIS A O 1
ATOM 1457 N N . ARG A 1 207 ? -0.071 5.892 -3.879 1.00 94.19 207 ARG A N 1
ATOM 1458 C CA . ARG A 1 207 ? 0.360 6.968 -2.982 1.00 94.19 207 ARG A CA 1
ATOM 1459 C C . ARG A 1 207 ? -0.801 7.884 -2.611 1.00 94.19 207 ARG A C 1
ATOM 1461 O O . ARG A 1 207 ? -0.954 8.222 -1.440 1.00 94.19 207 ARG A O 1
ATOM 1468 N N . ASN A 1 208 ? -1.615 8.297 -3.580 1.00 94.88 208 ASN A N 1
ATOM 1469 C CA . ASN A 1 208 ? -2.714 9.231 -3.341 1.00 94.88 208 ASN A CA 1
ATOM 1470 C C . ASN A 1 208 ? -3.803 8.606 -2.456 1.00 94.88 208 ASN A C 1
ATOM 1472 O O . ASN A 1 208 ? -4.243 9.240 -1.496 1.00 94.88 208 ASN A O 1
ATOM 1476 N N . ILE A 1 209 ? -4.183 7.351 -2.719 1.00 96.62 209 ILE A N 1
ATOM 1477 C CA . ILE A 1 209 ? -5.135 6.607 -1.879 1.00 96.62 209 ILE A CA 1
ATOM 1478 C C . ILE A 1 209 ? -4.551 6.402 -0.473 1.00 96.62 209 ILE A C 1
ATOM 1480 O O . ILE A 1 209 ? -5.223 6.681 0.521 1.00 96.62 209 ILE A O 1
ATOM 1484 N N . GLY A 1 210 ? -3.286 5.981 -0.370 1.00 96.44 210 GLY A N 1
ATOM 1485 C CA . GLY A 1 210 ? -2.604 5.804 0.914 1.00 96.44 210 GLY A CA 1
ATOM 1486 C C . GLY A 1 210 ? -2.506 7.097 1.724 1.00 96.44 210 GLY A C 1
ATOM 1487 O O . GLY A 1 210 ? -2.723 7.086 2.933 1.00 96.44 210 GLY A O 1
ATOM 1488 N N . THR A 1 211 ? -2.268 8.228 1.060 1.00 95.44 211 THR A N 1
ATOM 1489 C CA . THR A 1 211 ? -2.221 9.554 1.697 1.00 95.44 211 THR A CA 1
ATOM 1490 C C . THR A 1 211 ? -3.605 10.001 2.165 1.00 95.44 211 THR A C 1
ATOM 1492 O O . THR A 1 211 ? -3.731 10.551 3.257 1.00 95.44 211 THR A O 1
ATOM 1495 N N . ALA A 1 212 ? -4.662 9.708 1.401 1.00 95.62 212 ALA A N 1
ATOM 1496 C CA . ALA A 1 212 ? -6.034 9.957 1.838 1.00 95.62 212 ALA A CA 1
ATOM 1497 C C . ALA A 1 212 ? -6.389 9.125 3.086 1.00 95.62 212 ALA A C 1
ATOM 1499 O O . ALA A 1 212 ? -6.920 9.666 4.057 1.00 95.62 212 ALA A O 1
ATOM 1500 N N . ALA A 1 213 ? -6.020 7.838 3.111 1.00 96.44 213 ALA A N 1
ATOM 1501 C CA . ALA A 1 213 ? -6.168 6.996 4.299 1.00 96.44 213 ALA A CA 1
ATOM 1502 C C . ALA A 1 213 ? -5.369 7.543 5.496 1.00 96.44 213 ALA A C 1
ATOM 1504 O O . ALA A 1 213 ? -5.896 7.598 6.608 1.00 96.44 213 ALA A O 1
ATOM 1505 N N . ALA A 1 214 ? -4.138 8.014 5.263 1.00 95.75 214 ALA A N 1
ATOM 1506 C CA . ALA A 1 214 ? -3.294 8.642 6.280 1.00 95.75 214 ALA A CA 1
ATOM 1507 C C . ALA A 1 214 ? -3.932 9.881 6.891 1.00 95.75 214 ALA A C 1
ATOM 1509 O O . ALA A 1 214 ? -3.895 10.040 8.108 1.00 95.75 214 ALA A O 1
ATOM 1510 N N . ALA A 1 215 ? -4.560 10.728 6.076 1.00 94.75 215 ALA A N 1
ATOM 1511 C CA . ALA A 1 215 ? -5.293 11.885 6.568 1.00 94.75 215 ALA A CA 1
ATOM 1512 C C . ALA A 1 215 ? -6.462 11.451 7.468 1.00 94.75 215 ALA A C 1
ATOM 1514 O O . ALA A 1 215 ? -6.588 11.944 8.589 1.00 94.75 215 ALA A O 1
ATOM 1515 N N . CYS A 1 216 ? -7.272 10.476 7.037 1.00 94.06 216 CYS A N 1
ATOM 1516 C CA . CYS A 1 216 ? -8.379 9.962 7.848 1.00 94.06 216 CYS A CA 1
ATOM 1517 C C . CYS A 1 216 ? -7.895 9.384 9.189 1.00 94.06 216 CYS A C 1
ATOM 1519 O O . CYS A 1 216 ? -8.424 9.750 10.238 1.00 94.06 216 CYS A O 1
ATOM 1521 N N . ILE A 1 217 ? -6.883 8.512 9.170 1.00 93.38 217 ILE A N 1
ATOM 1522 C CA . ILE A 1 217 ? -6.317 7.859 10.364 1.00 93.38 217 ILE A CA 1
ATOM 1523 C C . ILE A 1 217 ? -5.578 8.872 11.258 1.00 93.38 217 ILE A C 1
ATOM 1525 O O . ILE A 1 217 ? -5.676 8.810 12.483 1.00 93.38 217 ILE A O 1
ATOM 1529 N N . GLY A 1 218 ? -4.897 9.854 10.667 1.00 91.06 218 GLY A N 1
ATOM 1530 C CA . GLY A 1 218 ? -4.256 10.966 11.368 1.00 91.06 218 GLY A CA 1
ATOM 1531 C C . GLY A 1 218 ? -5.262 11.778 12.179 1.00 91.06 218 GLY A C 1
ATOM 1532 O O . GLY A 1 218 ? -5.077 11.991 13.378 1.00 91.06 218 GLY A O 1
ATOM 1533 N N . VAL A 1 219 ? -6.389 12.143 11.562 1.00 91.31 219 VAL A N 1
ATOM 1534 C CA . VAL A 1 219 ? -7.493 12.804 12.271 1.00 91.31 219 VAL A CA 1
ATOM 1535 C C . VAL A 1 219 ? -8.043 11.902 13.386 1.00 91.31 219 VAL A C 1
ATOM 1537 O O . VAL A 1 219 ? -8.351 12.406 14.466 1.00 91.31 219 VAL A O 1
ATOM 1540 N N . GLN A 1 220 ? -8.109 10.576 13.186 1.00 91.44 220 GLN A N 1
ATOM 1541 C CA . GLN A 1 220 ? -8.536 9.637 14.233 1.00 91.44 220 GLN A CA 1
ATOM 1542 C C . GLN A 1 220 ? -7.673 9.701 15.498 1.00 91.44 220 GLN A C 1
ATOM 1544 O O . GLN A 1 220 ? -8.224 9.694 16.597 1.00 91.44 220 GLN A O 1
ATOM 1549 N N . LEU A 1 221 ? -6.351 9.834 15.382 1.00 86.31 221 LEU A N 1
ATOM 1550 C CA . LEU A 1 221 ? -5.483 10.023 16.555 1.00 86.31 221 LEU A CA 1
ATOM 1551 C C . LEU A 1 221 ? -5.793 11.320 17.291 1.00 86.31 221 LEU A C 1
ATOM 1553 O O . LEU A 1 221 ? -5.899 11.327 18.517 1.00 86.31 221 LEU A O 1
ATOM 1557 N N . LEU A 1 222 ? -5.994 12.407 16.541 1.00 85.75 222 LEU A N 1
ATOM 1558 C CA . LEU A 1 222 ? -6.320 13.708 17.119 1.00 85.75 222 LEU A CA 1
ATOM 1559 C C . LEU A 1 222 ? -7.635 13.663 17.914 1.00 85.75 222 LEU A C 1
ATOM 1561 O O . LEU A 1 222 ? -7.767 14.344 18.932 1.00 85.75 222 LEU A O 1
ATOM 1565 N N . THR A 1 223 ? -8.582 12.801 17.522 1.00 83.69 223 THR A N 1
ATOM 1566 C CA . THR A 1 223 ? -9.859 12.641 18.241 1.00 83.69 223 THR A CA 1
ATOM 1567 C C . THR A 1 223 ? -9.708 12.186 19.680 1.00 83.69 223 THR A C 1
ATOM 1569 O O . THR A 1 223 ? -10.564 12.521 20.501 1.00 83.69 223 THR A O 1
ATOM 1572 N N . ALA A 1 224 ? -8.636 11.453 19.997 1.00 77.88 224 ALA A N 1
ATOM 1573 C CA . ALA A 1 224 ? -8.373 10.989 21.349 1.00 77.88 224 ALA A CA 1
ATOM 1574 C C . ALA A 1 224 ? -8.123 12.165 22.308 1.00 77.88 224 ALA A C 1
ATOM 1576 O O . ALA A 1 224 ? -8.579 12.115 23.451 1.00 77.88 224 ALA A O 1
ATOM 1577 N N . PHE A 1 225 ? -7.481 13.239 21.831 1.00 78.62 225 PHE A N 1
ATOM 1578 C CA . PHE A 1 225 ? -7.194 14.442 22.622 1.00 78.62 225 PHE A CA 1
ATOM 1579 C C . PHE A 1 225 ? -8.426 15.327 22.824 1.00 78.62 225 PHE A C 1
ATOM 1581 O O . PHE A 1 225 ? -8.579 15.938 23.876 1.00 78.62 225 PHE A O 1
ATOM 1588 N N . VAL A 1 226 ? -9.340 15.359 21.851 1.00 83.75 226 VAL A N 1
ATOM 1589 C CA . VAL A 1 226 ? -10.596 16.129 21.934 1.00 83.75 226 VAL A CA 1
ATOM 1590 C C . VAL A 1 226 ? -11.780 15.296 22.434 1.00 83.75 226 VAL A C 1
ATOM 1592 O O . VAL A 1 226 ? -12.935 15.665 22.224 1.00 83.75 226 VAL A O 1
ATOM 1595 N N . ARG A 1 227 ? -11.520 14.150 23.078 1.00 84.62 227 ARG A N 1
ATOM 1596 C CA . ARG A 1 227 ? -12.558 13.244 23.581 1.00 84.62 227 ARG A CA 1
ATOM 1597 C C . ARG A 1 227 ? -13.400 13.935 24.668 1.00 84.62 227 ARG A C 1
ATOM 1599 O O . ARG A 1 227 ? -12.882 14.194 25.753 1.00 84.62 227 ARG A O 1
ATOM 1606 N N . PRO A 1 228 ? -14.712 14.157 24.450 1.00 83.56 228 PRO A N 1
ATOM 1607 C CA . PRO A 1 228 ? -15.567 14.786 25.453 1.00 83.56 228 PRO A CA 1
ATOM 1608 C C . PRO A 1 228 ? -15.768 13.894 26.687 1.00 83.56 228 PRO A C 1
ATOM 1610 O O . PRO A 1 228 ? -15.648 12.665 26.610 1.00 83.56 228 PRO A O 1
ATOM 1613 N N . ALA A 1 229 ? -16.137 14.509 27.817 1.00 84.12 229 ALA A N 1
ATOM 1614 C CA . ALA A 1 229 ? -16.439 13.804 29.063 1.00 84.12 229 ALA A CA 1
ATOM 1615 C C . ALA A 1 229 ? -17.481 12.685 28.862 1.00 84.12 229 ALA A C 1
ATOM 1617 O O . ALA A 1 229 ? -18.325 12.741 27.966 1.00 84.12 229 ALA A O 1
ATOM 1618 N N . LYS A 1 230 ? -17.439 11.651 29.716 1.00 76.38 230 LYS A N 1
ATOM 1619 C CA . LYS A 1 230 ? -18.306 10.462 29.591 1.00 76.38 230 LYS A CA 1
ATOM 1620 C C . LYS A 1 230 ? -19.807 10.775 29.668 1.00 76.38 230 LYS A C 1
ATOM 1622 O O . LYS A 1 230 ? -20.592 9.956 29.196 1.00 76.38 230 LYS A O 1
ATOM 1627 N N . ALA A 1 231 ? -20.192 11.920 30.233 1.00 81.50 231 ALA A N 1
ATOM 1628 C CA . ALA A 1 231 ? -21.585 12.334 30.334 1.00 81.50 231 ALA A CA 1
ATOM 1629 C C . ALA A 1 231 ? -22.251 12.421 28.942 1.00 81.50 231 ALA A C 1
ATOM 1631 O O . ALA A 1 231 ? -21.645 12.942 27.996 1.00 81.50 231 ALA A O 1
ATOM 1632 N N . PRO A 1 232 ? -23.493 11.924 28.790 1.00 78.69 232 PRO A N 1
ATOM 1633 C CA . PRO A 1 232 ? -24.189 11.918 27.511 1.00 78.69 232 PRO A CA 1
ATOM 1634 C C . PRO A 1 232 ? -24.580 13.346 27.100 1.00 78.69 232 PRO A C 1
ATOM 1636 O O . PRO A 1 232 ? -25.638 13.853 27.454 1.00 78.69 232 PRO A O 1
ATOM 1639 N N . THR A 1 233 ? -23.725 13.993 26.311 1.00 87.94 233 THR A N 1
ATOM 1640 C CA . THR A 1 233 ? -23.955 15.325 25.729 1.00 87.94 233 THR A CA 1
ATOM 1641 C C . THR A 1 233 ? -24.133 15.235 24.212 1.00 87.94 233 THR A C 1
ATOM 1643 O O . THR A 1 233 ? -23.686 14.273 23.579 1.00 87.94 233 THR A O 1
ATOM 1646 N N . LYS A 1 234 ? -24.760 16.249 23.592 1.00 87.62 234 LYS A N 1
ATOM 1647 C CA . LYS A 1 234 ? -24.851 16.348 22.118 1.00 87.62 234 LYS A CA 1
ATOM 1648 C C . LYS A 1 234 ? -23.459 16.287 21.472 1.00 87.62 234 LYS A C 1
ATOM 1650 O O . LYS A 1 234 ? -23.272 15.572 20.492 1.00 87.62 234 LYS A O 1
ATOM 1655 N N . LEU A 1 235 ? -22.478 16.951 22.089 1.00 87.94 235 LEU A N 1
ATOM 1656 C CA . LEU A 1 235 ? -21.078 16.936 21.666 1.00 87.94 235 LEU A CA 1
ATOM 1657 C C . LEU A 1 235 ? -20.463 15.529 21.732 1.00 87.94 235 LEU A C 1
ATOM 1659 O O . LEU A 1 235 ? -19.835 15.093 20.772 1.00 87.94 235 LEU A O 1
ATOM 1663 N N . ARG A 1 236 ? -20.677 14.786 22.828 1.00 87.25 236 ARG A N 1
ATOM 1664 C CA . ARG A 1 236 ? -20.186 13.405 22.971 1.00 87.25 236 ARG A CA 1
ATOM 1665 C C . ARG A 1 236 ? -20.768 12.479 21.902 1.00 87.25 236 ARG A C 1
ATOM 1667 O O . ARG A 1 236 ? -20.018 11.701 21.325 1.00 87.25 236 ARG A O 1
ATOM 1674 N N . LYS A 1 237 ? -22.069 12.590 21.612 1.00 86.69 237 LYS A N 1
ATOM 1675 C CA . LYS A 1 237 ? -22.741 11.799 20.564 1.00 86.69 237 LYS A CA 1
ATOM 1676 C C . LYS A 1 237 ? -22.214 12.128 19.167 1.00 86.69 237 LYS A C 1
ATOM 1678 O O . LYS A 1 237 ? -21.935 11.213 18.399 1.00 86.69 237 LYS A O 1
ATOM 1683 N N . ALA A 1 238 ? -22.044 13.416 18.855 1.00 87.94 238 ALA A N 1
ATOM 1684 C CA . ALA A 1 238 ? -21.433 13.843 17.599 1.00 87.94 238 ALA A CA 1
ATOM 1685 C C . ALA A 1 238 ? -20.017 13.268 17.470 1.00 87.94 238 ALA A C 1
ATOM 1687 O O . ALA A 1 238 ? -19.707 12.658 16.450 1.00 87.94 238 ALA A O 1
ATOM 1688 N N . TRP A 1 239 ? -19.208 13.379 18.534 1.00 92.00 239 TRP A N 1
ATOM 1689 C CA . TRP A 1 239 ? -17.864 12.805 18.601 1.00 92.00 239 TRP A CA 1
ATOM 1690 C C . TRP A 1 239 ? -17.845 11.303 18.317 1.00 92.00 239 TRP A C 1
ATOM 1692 O O . TRP A 1 239 ? -17.063 10.854 17.488 1.00 92.00 239 TRP A O 1
ATOM 1702 N N . GLU A 1 240 ? -18.736 10.528 18.940 1.00 89.31 240 GLU A N 1
ATOM 1703 C CA . GLU A 1 240 ? -18.828 9.081 18.700 1.00 89.31 240 GLU A CA 1
ATOM 1704 C C . GLU A 1 240 ? -19.183 8.764 17.253 1.00 89.31 240 GLU A C 1
ATOM 1706 O O . GLU A 1 240 ? -18.573 7.884 16.650 1.00 89.31 240 GLU A O 1
ATOM 1711 N N . LEU A 1 241 ? -20.145 9.492 16.686 1.00 88.56 241 LEU A N 1
ATOM 1712 C CA . LEU A 1 241 ? -20.600 9.262 15.323 1.00 88.56 241 LEU A CA 1
ATOM 1713 C C . LEU A 1 241 ? -19.457 9.453 14.322 1.00 88.56 241 LEU A C 1
ATOM 1715 O O . LEU A 1 241 ? -19.160 8.544 13.546 1.00 88.56 241 LEU A O 1
ATOM 1719 N N . TRP A 1 242 ? -18.803 10.614 14.348 1.00 89.44 242 TRP A N 1
ATOM 1720 C CA . TRP A 1 242 ? -17.768 10.912 13.366 1.00 89.44 242 TRP A CA 1
ATOM 1721 C C . TRP A 1 242 ? -16.492 10.095 13.613 1.00 89.44 242 TRP A C 1
ATOM 1723 O O . TRP A 1 242 ? -15.910 9.607 12.649 1.00 89.44 242 TRP A O 1
ATOM 1733 N N . HIS A 1 243 ? -16.104 9.848 14.873 1.00 92.00 243 HIS A N 1
ATOM 1734 C CA . HIS A 1 243 ? -14.985 8.961 15.217 1.00 92.00 243 HIS A CA 1
ATOM 1735 C C . HIS A 1 243 ? -15.203 7.550 14.647 1.00 92.00 243 HIS A C 1
ATOM 1737 O O . HIS A 1 243 ? -14.339 7.004 13.961 1.00 92.00 243 HIS A O 1
ATOM 1743 N N . HIS A 1 244 ? -16.393 6.973 14.843 1.00 89.81 244 HIS A N 1
ATOM 1744 C CA . HIS A 1 244 ? -16.697 5.633 14.347 1.00 89.81 244 HIS A CA 1
ATOM 1745 C C . HIS A 1 244 ? -16.724 5.545 12.820 1.00 89.81 244 HIS A C 1
ATOM 1747 O O . HIS A 1 244 ? -16.123 4.626 12.260 1.00 89.81 244 HIS A O 1
ATOM 1753 N N . TRP A 1 245 ? -17.413 6.461 12.135 1.00 91.06 245 TRP A N 1
ATOM 1754 C CA . TRP A 1 245 ? -17.555 6.377 10.680 1.00 91.06 245 TRP A CA 1
ATOM 1755 C C . TRP A 1 245 ? -16.273 6.738 9.940 1.00 91.06 245 TRP A C 1
ATOM 1757 O O . TRP A 1 245 ? -15.870 5.994 9.048 1.00 91.06 245 TRP A O 1
ATOM 1767 N N . LEU A 1 246 ? -15.589 7.811 10.343 1.00 93.25 246 LEU A N 1
ATOM 1768 C CA . LEU A 1 246 ? -14.328 8.201 9.714 1.00 93.25 246 LEU A CA 1
ATOM 1769 C C . LEU A 1 246 ? -13.227 7.162 9.992 1.00 93.25 246 LEU A C 1
ATOM 1771 O O . LEU A 1 246 ? -12.433 6.874 9.100 1.00 93.25 246 LEU A O 1
ATOM 1775 N N . GLY A 1 247 ? -13.210 6.539 11.177 1.00 93.06 247 GLY A N 1
ATOM 1776 C CA . GLY A 1 247 ? -12.269 5.463 11.490 1.00 93.06 247 GLY A CA 1
ATOM 1777 C C . GLY A 1 247 ? -12.489 4.223 10.624 1.00 93.06 247 GLY A C 1
ATOM 1778 O O . GLY A 1 247 ? -11.538 3.692 10.056 1.00 93.06 247 GLY A O 1
ATOM 1779 N N . ARG A 1 248 ? -13.746 3.797 10.448 1.00 93.50 248 ARG A N 1
ATOM 1780 C CA . ARG A 1 248 ? -14.089 2.674 9.557 1.00 93.50 248 ARG A CA 1
ATOM 1781 C C . ARG A 1 248 ? -13.750 2.973 8.103 1.00 93.50 248 ARG A C 1
ATOM 1783 O O . ARG A 1 248 ? -13.158 2.126 7.446 1.00 93.50 248 ARG A O 1
ATOM 1790 N N . ALA A 1 249 ? -14.096 4.166 7.620 1.00 94.25 249 ALA A N 1
ATOM 1791 C CA . ALA A 1 249 ? -13.768 4.585 6.264 1.00 94.25 249 ALA A CA 1
ATOM 1792 C C . ALA A 1 249 ? -12.249 4.567 6.035 1.00 94.25 249 ALA A C 1
ATOM 1794 O O . ALA A 1 249 ? -11.793 3.961 5.071 1.00 94.25 249 ALA A O 1
ATOM 1795 N N . GLY A 1 250 ? -11.463 5.134 6.959 1.00 96.00 250 GLY A N 1
ATOM 1796 C CA . GLY A 1 250 ? -10.000 5.118 6.883 1.00 96.00 250 GLY A CA 1
ATOM 1797 C C . GLY A 1 250 ? -9.418 3.703 6.815 1.00 96.00 250 GLY A C 1
ATOM 1798 O O . GLY A 1 250 ? -8.568 3.434 5.971 1.00 96.00 250 GLY A O 1
ATOM 1799 N N . VAL A 1 251 ? -9.925 2.778 7.639 1.00 95.94 251 VAL A N 1
ATOM 1800 C CA . VAL A 1 251 ? -9.511 1.365 7.613 1.00 95.94 2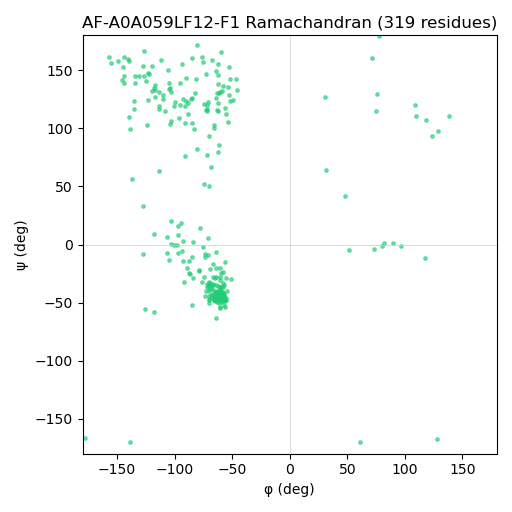51 VAL A CA 1
ATOM 1801 C C . VAL A 1 251 ? -9.863 0.693 6.282 1.00 95.94 251 VAL A C 1
ATOM 1803 O O . VAL A 1 251 ? -9.020 0.011 5.708 1.00 95.94 251 VAL A O 1
ATOM 1806 N N . VAL A 1 252 ? -11.072 0.898 5.753 1.00 96.56 252 VAL A N 1
ATOM 1807 C CA . VAL A 1 252 ? -11.477 0.315 4.460 1.00 96.56 252 VAL A CA 1
ATOM 1808 C C . VAL A 1 252 ? -10.593 0.833 3.325 1.00 96.56 252 VAL A C 1
ATOM 1810 O O . VAL A 1 252 ? -10.094 0.037 2.533 1.00 96.56 252 VAL A O 1
ATOM 1813 N N . VAL A 1 253 ? -10.344 2.145 3.271 1.00 97.75 253 VAL A N 1
ATOM 1814 C CA . VAL A 1 253 ? -9.464 2.745 2.255 1.00 97.75 253 VAL A CA 1
ATOM 1815 C C . VAL A 1 253 ? -8.038 2.201 2.383 1.00 97.75 253 VAL A C 1
ATOM 1817 O O . VAL A 1 253 ? -7.419 1.884 1.369 1.00 97.75 253 VAL A O 1
ATOM 1820 N N . ALA A 1 254 ? -7.528 2.019 3.605 1.00 97.50 254 ALA A N 1
ATOM 1821 C CA . ALA A 1 254 ? -6.222 1.407 3.836 1.00 97.50 254 ALA A CA 1
ATOM 1822 C C . ALA A 1 254 ? -6.144 -0.035 3.305 1.00 97.50 254 ALA A C 1
ATOM 1824 O O . ALA A 1 254 ? -5.195 -0.364 2.598 1.00 97.50 254 ALA A O 1
ATOM 1825 N N . ILE A 1 255 ? -7.149 -0.874 3.585 1.00 97.56 255 ILE A N 1
ATOM 1826 C CA . ILE A 1 255 ? -7.216 -2.264 3.099 1.00 97.56 255 ILE A CA 1
ATOM 1827 C C . ILE A 1 255 ? -7.228 -2.302 1.567 1.00 97.56 255 ILE A C 1
ATOM 1829 O O . ILE A 1 255 ? -6.445 -3.032 0.960 1.00 97.56 255 ILE A O 1
ATOM 1833 N N . VAL A 1 256 ? -8.076 -1.485 0.932 1.00 97.25 256 VAL A N 1
ATOM 1834 C CA . VAL A 1 256 ? -8.130 -1.376 -0.536 1.00 97.25 256 VAL A CA 1
ATOM 1835 C C . VAL A 1 256 ? -6.768 -0.964 -1.092 1.00 97.25 256 VAL A C 1
ATOM 1837 O O . VAL A 1 256 ? -6.297 -1.549 -2.066 1.00 97.25 256 VAL A O 1
ATOM 1840 N N . ASN A 1 257 ? -6.098 -0.005 -0.450 1.00 97.75 257 ASN A N 1
ATOM 1841 C CA . ASN A 1 257 ? -4.785 0.448 -0.890 1.00 97.75 257 ASN A CA 1
ATOM 1842 C C . ASN A 1 257 ? -3.688 -0.617 -0.740 1.00 97.75 257 ASN A C 1
ATOM 1844 O O . ASN A 1 257 ? -2.785 -0.671 -1.573 1.00 97.75 257 ASN A O 1
ATOM 1848 N N . ILE A 1 258 ? -3.762 -1.464 0.293 1.00 96.75 258 ILE A N 1
ATOM 1849 C CA . ILE A 1 258 ? -2.840 -2.592 0.496 1.00 96.75 258 ILE A CA 1
ATOM 1850 C C . ILE A 1 258 ? -2.983 -3.597 -0.652 1.00 96.75 258 ILE A C 1
ATOM 1852 O O . ILE A 1 258 ? -1.984 -3.941 -1.283 1.00 96.75 258 ILE A O 1
ATOM 1856 N N . TYR A 1 259 ? -4.212 -4.003 -0.995 1.00 95.19 259 TYR A N 1
ATOM 1857 C CA . TYR A 1 259 ? -4.441 -4.880 -2.150 1.00 95.19 259 TYR A CA 1
ATOM 1858 C C . TYR A 1 259 ? -3.988 -4.242 -3.460 1.00 95.19 259 TYR A C 1
ATOM 1860 O O . TYR A 1 259 ? -3.330 -4.898 -4.263 1.00 95.19 259 TYR A O 1
ATOM 1868 N N . TYR A 1 260 ? -4.275 -2.954 -3.658 1.00 93.69 260 TYR A N 1
ATOM 1869 C CA . TYR A 1 260 ? -3.796 -2.228 -4.829 1.00 93.69 260 TYR A CA 1
ATOM 1870 C C . TYR A 1 260 ? -2.259 -2.249 -4.915 1.00 93.69 260 TYR A C 1
ATOM 1872 O O . TYR A 1 260 ? -1.703 -2.477 -5.987 1.00 93.69 260 TYR A O 1
ATOM 1880 N N . GLY A 1 261 ? -1.562 -2.062 -3.788 1.00 91.19 261 GLY A N 1
ATOM 1881 C CA . GLY A 1 261 ? -0.101 -2.139 -3.716 1.00 91.19 261 GLY A CA 1
ATOM 1882 C C . GLY A 1 261 ? 0.440 -3.521 -4.094 1.00 91.19 261 GLY A C 1
ATOM 1883 O O . GLY A 1 261 ? 1.379 -3.617 -4.886 1.00 91.19 261 GLY A O 1
ATOM 1884 N N . TYR A 1 262 ? -0.189 -4.589 -3.594 1.00 87.19 262 TYR A N 1
ATOM 1885 C CA . TYR A 1 262 ? 0.179 -5.960 -3.953 1.00 87.19 262 TYR A CA 1
ATOM 1886 C C . TYR A 1 262 ? -0.013 -6.256 -5.443 1.00 87.19 262 TYR A C 1
ATOM 1888 O O . TYR A 1 262 ? 0.875 -6.836 -6.056 1.00 87.19 262 TYR A O 1
ATOM 1896 N N . LEU A 1 263 ? -1.146 -5.847 -6.019 1.00 85.38 263 LEU A N 1
ATOM 1897 C CA . LEU A 1 263 ? -1.538 -6.223 -7.381 1.00 85.38 263 LEU A CA 1
ATOM 1898 C C . LEU A 1 263 ? -0.926 -5.338 -8.474 1.00 85.38 263 LEU A C 1
ATOM 1900 O O . LEU A 1 263 ? -0.767 -5.790 -9.604 1.00 85.38 263 LEU A O 1
ATOM 1904 N N . HIS A 1 264 ? -0.632 -4.069 -8.175 1.00 80.38 264 HIS A N 1
ATOM 1905 C CA . HIS A 1 264 ? -0.305 -3.074 -9.206 1.00 80.38 264 HIS A CA 1
ATOM 1906 C C . HIS A 1 264 ? 1.006 -2.316 -8.983 1.00 80.38 264 HIS A C 1
ATOM 1908 O O . HIS A 1 264 ? 1.405 -1.549 -9.863 1.00 80.38 264 HIS A O 1
ATOM 1914 N N . VAL A 1 265 ? 1.664 -2.480 -7.828 1.00 79.06 265 VAL A N 1
ATOM 1915 C CA . VAL A 1 265 ? 2.900 -1.745 -7.504 1.00 79.06 265 VAL A CA 1
ATOM 1916 C C . VAL A 1 265 ? 4.091 -2.675 -7.310 1.00 79.06 265 VAL A C 1
ATOM 1918 O O . VAL A 1 265 ? 5.083 -2.514 -8.012 1.00 79.06 265 VAL A O 1
ATOM 1921 N N . ALA A 1 266 ? 4.015 -3.618 -6.370 1.00 70.06 266 ALA A N 1
ATOM 1922 C CA . ALA A 1 266 ? 5.183 -4.397 -5.950 1.00 70.06 266 ALA A CA 1
ATOM 1923 C C . ALA A 1 266 ? 5.225 -5.840 -6.484 1.00 70.06 266 ALA A C 1
ATOM 1925 O O . ALA A 1 266 ? 6.269 -6.465 -6.352 1.00 70.06 266 ALA A O 1
ATOM 1926 N N . ASP A 1 267 ? 4.115 -6.356 -7.034 1.00 68.31 267 ASP A N 1
ATOM 1927 C CA . ASP A 1 267 ? 3.930 -7.748 -7.491 1.00 68.31 267 ASP A CA 1
ATOM 1928 C C . ASP A 1 267 ? 4.729 -8.780 -6.668 1.00 68.31 267 ASP A C 1
ATOM 1930 O O . ASP A 1 267 ? 5.653 -9.440 -7.140 1.00 68.31 267 ASP A O 1
ATOM 1934 N N . LEU A 1 268 ? 4.388 -8.889 -5.379 1.00 67.94 268 LEU A N 1
ATOM 1935 C CA . LEU A 1 268 ? 5.085 -9.753 -4.413 1.00 67.94 268 LEU A CA 1
ATOM 1936 C C . LEU A 1 268 ? 4.703 -11.243 -4.549 1.00 67.94 268 LEU A C 1
ATOM 1938 O O . LEU A 1 268 ? 4.956 -12.044 -3.646 1.00 67.94 268 LEU A O 1
ATOM 1942 N N . GLY A 1 269 ? 4.062 -11.620 -5.657 1.00 70.56 269 GLY A N 1
ATOM 1943 C CA . GLY A 1 269 ? 3.494 -12.942 -5.883 1.00 70.56 269 GLY A CA 1
ATOM 1944 C C . GLY A 1 269 ? 2.165 -13.183 -5.157 1.00 70.56 269 GLY A C 1
ATOM 1945 O O . GLY A 1 269 ? 1.636 -12.336 -4.436 1.00 70.56 269 GLY A O 1
ATOM 1946 N N . VAL A 1 270 ? 1.605 -14.381 -5.359 1.00 77.75 270 VAL A N 1
ATOM 1947 C CA . VAL A 1 270 ? 0.269 -14.761 -4.857 1.00 77.75 270 VAL A CA 1
ATOM 1948 C C . VAL A 1 270 ? 0.196 -14.918 -3.336 1.00 77.75 270 VAL A C 1
ATOM 1950 O O . VAL A 1 270 ? -0.810 -14.590 -2.707 1.00 77.75 270 VAL A O 1
ATOM 1953 N N . TRP A 1 271 ? 1.270 -15.414 -2.725 1.00 82.75 271 TRP A N 1
ATOM 1954 C CA . TRP A 1 271 ? 1.255 -15.837 -1.328 1.00 82.75 271 TRP A CA 1
ATOM 1955 C C . TRP A 1 271 ? 1.050 -14.697 -0.321 1.00 82.75 271 TRP A C 1
ATOM 1957 O O . TRP A 1 271 ? 0.223 -14.875 0.575 1.00 82.75 271 TRP A O 1
ATOM 1967 N N . PRO A 1 272 ? 1.707 -13.524 -0.432 1.00 82.75 272 PRO A N 1
ATOM 1968 C CA . PRO A 1 272 ? 1.534 -12.449 0.545 1.00 82.75 272 PRO A CA 1
ATOM 1969 C C . PRO A 1 272 ? 0.094 -11.948 0.657 1.00 82.75 272 PRO A C 1
ATOM 1971 O O . PRO A 1 272 ? -0.434 -11.862 1.767 1.00 82.75 272 PRO A O 1
ATOM 1974 N N . TYR A 1 273 ? -0.577 -11.673 -0.468 1.00 87.06 273 TYR A N 1
ATOM 1975 C CA . TYR A 1 273 ? -1.963 -11.210 -0.409 1.00 87.06 273 TYR A CA 1
ATOM 1976 C C . TYR A 1 273 ? -2.940 -12.339 -0.059 1.00 87.06 273 TYR A C 1
ATOM 1978 O O . TYR A 1 273 ? -3.957 -12.065 0.574 1.00 87.06 273 TYR A O 1
ATOM 1986 N N . ALA A 1 274 ? -2.641 -13.602 -0.388 1.00 88.44 274 ALA A N 1
ATOM 1987 C CA . ALA A 1 274 ? -3.445 -14.746 0.048 1.00 88.44 274 ALA A CA 1
ATOM 1988 C C . ALA A 1 274 ? -3.391 -14.936 1.576 1.00 88.44 274 ALA A C 1
ATOM 1990 O O . ALA A 1 274 ? -4.433 -15.044 2.225 1.00 88.44 274 ALA A O 1
ATOM 1991 N N . VAL A 1 275 ? -2.190 -14.902 2.166 1.00 92.44 275 VAL A N 1
ATOM 1992 C CA . VAL A 1 275 ? -1.994 -14.970 3.625 1.00 92.44 275 VAL A CA 1
ATOM 1993 C C . VAL A 1 275 ? -2.672 -13.787 4.306 1.00 92.44 275 VAL A C 1
ATOM 1995 O O . VAL A 1 275 ? -3.411 -13.971 5.274 1.00 92.44 275 VAL A O 1
ATOM 1998 N N . TYR A 1 276 ? -2.481 -12.577 3.777 1.00 95.44 276 TYR A N 1
ATOM 1999 C CA . TYR A 1 276 ? -3.156 -11.394 4.296 1.00 95.44 276 TYR A CA 1
ATOM 2000 C C . TYR A 1 276 ? -4.685 -11.529 4.242 1.00 95.44 276 TYR A C 1
ATOM 2002 O O . TYR A 1 276 ? -5.353 -11.256 5.239 1.00 95.44 276 TYR A O 1
ATOM 2010 N N . SER A 1 277 ? -5.240 -12.020 3.129 1.00 95.44 277 SER A N 1
ATOM 2011 C CA . SER A 1 277 ? -6.683 -12.251 2.972 1.00 95.44 277 SER A CA 1
ATOM 2012 C C . SER A 1 277 ? -7.220 -13.228 4.016 1.00 95.44 277 SER A C 1
ATOM 2014 O O . SER A 1 277 ? -8.268 -12.977 4.609 1.00 95.44 277 SER A O 1
ATOM 2016 N N . ALA A 1 278 ? -6.490 -14.315 4.287 1.00 95.94 278 ALA A N 1
ATOM 2017 C CA . ALA A 1 278 ? -6.862 -15.286 5.312 1.00 95.94 278 ALA A CA 1
ATOM 2018 C C . ALA A 1 278 ? -6.867 -14.658 6.717 1.00 95.94 278 ALA A C 1
ATOM 2020 O O . ALA A 1 278 ? -7.838 -14.808 7.458 1.00 95.94 278 ALA A O 1
ATOM 2021 N N . VAL A 1 279 ? -5.824 -13.895 7.067 1.00 96.75 279 VAL A N 1
ATOM 2022 C CA . VAL A 1 279 ? -5.736 -13.190 8.358 1.00 96.75 279 VAL A CA 1
ATOM 2023 C C . VAL A 1 279 ? -6.858 -12.163 8.504 1.00 96.75 279 VAL A C 1
ATOM 2025 O O . VAL A 1 279 ? -7.530 -12.127 9.537 1.00 96.75 279 VAL A O 1
ATOM 2028 N N . LEU A 1 280 ? -7.105 -11.354 7.472 1.00 96.06 280 LEU A N 1
ATOM 2029 C CA . LEU A 1 280 ? -8.194 -10.381 7.465 1.00 96.06 280 LEU A CA 1
ATOM 2030 C C . LEU A 1 280 ? -9.555 -11.078 7.611 1.00 96.06 280 LEU A C 1
ATOM 2032 O O . LEU A 1 280 ? -10.390 -10.626 8.394 1.00 96.06 280 LEU A O 1
ATOM 2036 N N . GLY A 1 281 ? -9.750 -12.208 6.926 1.00 94.62 281 GLY A N 1
ATOM 2037 C CA . GLY A 1 281 ? -10.925 -13.065 7.069 1.00 94.62 281 GLY A CA 1
ATOM 2038 C C . GLY A 1 281 ? -11.138 -13.513 8.515 1.00 94.62 281 GLY A C 1
ATOM 2039 O O . GLY A 1 281 ? -12.228 -13.331 9.053 1.00 94.62 281 GLY A O 1
ATOM 2040 N N . CYS A 1 282 ? -10.091 -13.993 9.191 1.00 95.62 282 CYS A N 1
ATOM 2041 C CA . CYS A 1 282 ? -10.151 -14.339 10.612 1.00 95.62 282 CYS A CA 1
ATOM 2042 C C . CYS A 1 282 ? -10.548 -13.142 11.491 1.00 95.62 282 CYS A C 1
ATOM 2044 O O . CYS A 1 282 ? -11.403 -13.286 12.363 1.00 95.62 282 CYS A O 1
ATOM 2046 N N . VAL A 1 283 ? -9.986 -11.951 11.258 1.00 94.62 283 VAL A N 1
ATOM 2047 C CA . VAL A 1 283 ? -10.343 -10.735 12.016 1.00 94.62 283 VAL A CA 1
ATOM 2048 C C . VAL A 1 283 ? -11.818 -10.368 11.821 1.00 94.62 283 VAL A C 1
ATOM 2050 O O . VAL A 1 283 ? -12.513 -10.064 12.794 1.00 94.62 283 VAL A O 1
ATOM 2053 N N . VAL A 1 284 ? -12.320 -10.435 10.586 1.00 92.88 284 VAL A N 1
ATOM 2054 C CA . VAL A 1 284 ? -13.734 -10.173 10.276 1.00 92.88 284 VAL A CA 1
ATOM 2055 C C . VAL A 1 284 ? -14.637 -11.211 10.945 1.00 92.88 284 VAL A C 1
ATOM 2057 O O . VAL A 1 284 ? -15.605 -10.836 11.608 1.00 92.88 284 VAL A O 1
ATOM 2060 N N . LEU A 1 285 ? -14.298 -12.499 10.849 1.00 92.62 285 LEU A N 1
ATOM 2061 C CA . LEU A 1 285 ? -15.042 -13.588 11.487 1.00 92.62 285 LEU A CA 1
ATOM 2062 C C . LEU A 1 285 ? -15.095 -13.440 13.010 1.00 92.62 285 LEU A C 1
ATOM 2064 O O . LEU A 1 285 ? -16.160 -13.617 13.599 1.00 92.62 285 LEU A O 1
ATOM 2068 N N . LEU A 1 286 ? -13.988 -13.054 13.652 1.00 90.25 286 LEU A N 1
ATOM 2069 C CA . LEU A 1 286 ? -13.959 -12.754 15.088 1.00 90.25 286 LEU A CA 1
ATOM 2070 C C . LEU A 1 286 ? -14.922 -11.617 15.453 1.00 90.25 286 LEU A C 1
ATOM 2072 O O . LEU A 1 286 ? -15.604 -11.690 16.477 1.00 90.25 286 LEU A O 1
ATOM 2076 N N . GLY A 1 287 ? -15.002 -10.581 14.615 1.00 86.88 287 GLY A N 1
ATOM 2077 C CA . GLY A 1 287 ? -15.965 -9.493 14.777 1.00 86.88 287 GLY A CA 1
ATOM 2078 C C . GLY A 1 287 ? -17.413 -9.968 14.670 1.00 86.88 287 GLY A C 1
ATOM 2079 O O . GLY A 1 287 ? -18.221 -9.664 15.549 1.00 86.88 287 GLY A O 1
ATOM 2080 N N . LEU A 1 288 ? -17.723 -10.757 13.638 1.00 87.44 288 LEU A N 1
ATOM 2081 C CA . LEU A 1 288 ? -19.063 -11.297 13.392 1.00 87.44 288 LEU A CA 1
ATOM 2082 C C . LEU A 1 288 ? -19.514 -12.267 14.491 1.00 87.44 288 LEU A C 1
ATOM 2084 O O . LEU A 1 288 ? -20.632 -12.158 14.991 1.00 87.44 288 LEU A O 1
ATOM 2088 N N . ALA A 1 289 ? -18.632 -13.162 14.940 1.00 86.19 289 ALA A N 1
ATOM 2089 C CA . ALA A 1 289 ? -18.923 -14.135 15.995 1.00 86.19 289 ALA A CA 1
ATOM 2090 C C . ALA A 1 289 ? -19.314 -13.477 17.330 1.00 86.19 289 ALA A C 1
ATOM 2092 O O . ALA A 1 289 ? -20.010 -14.077 18.151 1.00 86.19 289 ALA A O 1
ATOM 2093 N N . ARG A 1 290 ? -18.885 -12.230 17.561 1.00 81.19 290 ARG A N 1
ATOM 2094 C CA . ARG A 1 290 ? -19.224 -11.462 18.764 1.00 81.19 290 ARG A CA 1
ATOM 2095 C C . ARG A 1 290 ? -20.522 -10.671 18.647 1.00 81.19 290 ARG A C 1
ATOM 2097 O O . ARG A 1 290 ? -21.045 -10.255 19.680 1.00 81.19 290 ARG A O 1
ATOM 2104 N N . GLU A 1 291 ? -21.085 -10.496 17.453 1.00 78.88 291 GLU A N 1
ATOM 2105 C CA . GLU A 1 291 ? -22.310 -9.710 17.282 1.00 78.88 291 GLU A CA 1
ATOM 2106 C C . GLU A 1 291 ? -23.514 -10.267 18.056 1.00 78.88 291 GLU A C 1
ATOM 2108 O O . GLU A 1 291 ? -24.141 -9.484 18.773 1.00 78.88 291 GLU A O 1
ATOM 2113 N N . PRO A 1 292 ? -23.822 -11.582 18.042 1.00 77.44 292 PRO A N 1
ATOM 2114 C CA . PRO A 1 292 ? -24.965 -12.111 18.787 1.00 77.44 292 PRO A CA 1
ATOM 2115 C C . PRO A 1 292 ? -24.892 -11.818 20.290 1.00 77.44 292 PRO A C 1
ATOM 2117 O O . PRO A 1 292 ? -25.915 -11.548 20.914 1.00 77.44 292 PRO A O 1
ATOM 2120 N N . ALA A 1 293 ? -23.692 -11.843 20.877 1.00 71.44 293 ALA A N 1
ATOM 2121 C CA . ALA A 1 293 ? -23.496 -11.535 22.291 1.00 71.44 293 ALA A CA 1
ATOM 2122 C C . ALA A 1 293 ? -23.756 -10.050 22.586 1.00 71.44 293 ALA A C 1
ATOM 2124 O O . ALA A 1 293 ? -24.453 -9.742 23.549 1.00 71.44 293 ALA A O 1
ATOM 2125 N N . VAL A 1 294 ? -23.264 -9.149 21.726 1.00 73.62 294 VAL A N 1
ATOM 2126 C CA . VAL A 1 294 ? -23.471 -7.694 21.843 1.00 73.62 294 VAL A CA 1
ATOM 2127 C C . VAL A 1 294 ? -24.956 -7.328 21.752 1.00 73.62 294 VAL A C 1
ATOM 2129 O O . VAL A 1 294 ? -25.432 -6.483 22.510 1.00 73.62 294 VAL A O 1
ATOM 2132 N N . TRP A 1 295 ? -25.707 -7.967 20.851 1.00 72.00 295 TRP A N 1
ATOM 2133 C CA . TRP A 1 295 ? -27.143 -7.714 20.705 1.00 72.00 295 TRP A CA 1
ATOM 2134 C C . TRP A 1 295 ? -27.958 -8.241 21.890 1.00 72.00 295 TRP A C 1
ATOM 2136 O O . TRP A 1 295 ? -28.857 -7.544 22.361 1.00 72.00 295 TRP A O 1
ATOM 2146 N N . ARG A 1 296 ? -27.626 -9.426 22.425 1.00 71.31 296 ARG A N 1
ATOM 2147 C CA . ARG A 1 296 ? -28.309 -9.983 23.609 1.00 71.31 296 ARG A CA 1
ATOM 2148 C C . ARG A 1 296 ? -28.156 -9.075 24.825 1.00 71.31 296 ARG A C 1
ATOM 2150 O O . ARG A 1 296 ? -29.141 -8.761 25.484 1.00 71.31 296 ARG A O 1
ATOM 2157 N N . THR A 1 297 ? -26.948 -8.600 25.101 1.00 63.72 297 THR A N 1
ATOM 2158 C CA . THR A 1 297 ? -26.685 -7.715 26.243 1.00 63.72 297 THR A CA 1
ATOM 2159 C C . THR A 1 297 ? -27.280 -6.315 26.058 1.00 63.72 297 THR A C 1
ATOM 2161 O O . THR A 1 297 ? -27.731 -5.713 27.030 1.00 63.72 297 THR A O 1
ATOM 2164 N N . ALA A 1 298 ? -27.345 -5.801 24.824 1.00 63.19 298 ALA A N 1
ATOM 2165 C CA . ALA A 1 298 ? -28.037 -4.547 24.514 1.00 63.19 298 ALA A CA 1
ATOM 2166 C C . ALA A 1 298 ? -29.571 -4.649 24.648 1.00 63.19 298 ALA A C 1
ATOM 2168 O O . ALA A 1 298 ? -30.211 -3.670 25.031 1.00 63.19 298 ALA A O 1
ATOM 2169 N N . GLY A 1 299 ? -30.155 -5.816 24.352 1.00 56.38 299 GLY A N 1
ATOM 2170 C CA . GLY A 1 299 ? -31.586 -6.088 24.524 1.00 56.38 299 GLY A CA 1
ATOM 2171 C C . GLY A 1 299 ? -31.998 -6.239 25.991 1.00 56.38 299 GLY A C 1
ATOM 2172 O O . GLY A 1 299 ? -33.011 -5.678 26.400 1.00 56.38 299 GLY A O 1
ATOM 2173 N N . VAL A 1 300 ? -31.175 -6.906 26.808 1.00 54.81 300 VAL A N 1
ATOM 2174 C CA . VAL A 1 300 ? -31.425 -7.080 28.253 1.00 54.81 300 VAL A CA 1
ATOM 2175 C C . VAL A 1 300 ? -31.454 -5.736 28.997 1.00 54.81 300 VAL A C 1
ATOM 2177 O O . VAL A 1 300 ? -32.286 -5.544 29.876 1.00 54.81 300 VAL A O 1
ATOM 2180 N N . GLY A 1 301 ? -30.631 -4.760 28.597 1.00 46.38 301 GLY A N 1
ATOM 2181 C CA . GLY A 1 301 ? -30.637 -3.413 29.188 1.00 46.38 301 GLY A CA 1
ATOM 2182 C C . GLY A 1 301 ? -31.860 -2.545 28.850 1.00 46.38 301 GLY A C 1
ATOM 2183 O O . GLY A 1 301 ? -32.007 -1.476 29.432 1.00 46.38 301 GLY A O 1
ATOM 2184 N N . LYS A 1 302 ? -32.724 -2.971 27.916 1.00 46.69 302 LYS A N 1
ATOM 2185 C CA . LYS A 1 302 ? -33.965 -2.262 27.549 1.00 46.69 302 LYS A CA 1
ATOM 2186 C C . LYS A 1 302 ? -35.245 -2.934 28.063 1.00 46.69 302 LYS A C 1
ATOM 2188 O O . LYS A 1 302 ? -36.309 -2.350 27.911 1.00 46.69 302 LYS A O 1
ATOM 2193 N N . GLY A 1 303 ? -35.157 -4.137 28.636 1.00 42.16 303 GLY A N 1
ATOM 2194 C CA . GLY A 1 303 ? -36.319 -4.931 29.065 1.00 42.16 303 GLY A CA 1
ATOM 2195 C C . GLY A 1 303 ? -36.549 -4.998 30.578 1.00 42.16 303 GLY A C 1
ATOM 2196 O O . GLY A 1 303 ? -37.388 -5.776 31.015 1.00 42.16 303 GLY A O 1
ATOM 2197 N N . GLY A 1 304 ? -35.791 -4.243 31.377 1.00 38.19 304 GLY A N 1
ATOM 2198 C CA . GLY A 1 304 ? -35.833 -4.291 32.840 1.00 38.19 304 GLY A CA 1
ATOM 2199 C C . GLY A 1 304 ? -36.367 -3.012 33.481 1.00 38.19 304 GLY A C 1
ATOM 2200 O O . GLY A 1 304 ? -35.631 -2.370 34.220 1.00 38.19 304 GLY A O 1
ATOM 2201 N N . GLU A 1 305 ? -37.622 -2.650 33.222 1.00 40.44 305 GLU A N 1
ATOM 2202 C CA . GLU A 1 305 ? -38.415 -1.862 34.176 1.00 40.44 305 GLU A CA 1
ATOM 2203 C C . GLU A 1 305 ? -39.568 -2.749 34.674 1.00 40.44 305 GLU A C 1
ATOM 2205 O O . GLU A 1 305 ? -40.408 -3.155 33.867 1.00 40.44 305 GLU A O 1
ATOM 2210 N N . PRO A 1 306 ? -39.638 -3.094 35.974 1.00 43.12 306 PRO A N 1
ATOM 2211 C CA . PRO A 1 306 ? -40.865 -3.606 36.561 1.00 43.12 306 PRO A CA 1
ATOM 2212 C C . PRO A 1 306 ? -41.848 -2.438 36.659 1.00 43.12 306 PRO A C 1
ATOM 2214 O O . PRO A 1 306 ? -41.600 -1.468 37.375 1.00 43.12 306 PRO A O 1
ATOM 2217 N N . GLY A 1 307 ? -42.948 -2.525 35.913 1.00 38.06 307 GLY A N 1
ATOM 2218 C CA . GLY A 1 307 ? -44.024 -1.544 35.950 1.00 38.06 307 GLY A CA 1
ATOM 2219 C C . GLY A 1 307 ? -44.574 -1.371 37.365 1.00 38.06 307 GLY A C 1
ATOM 2220 O O . GLY A 1 307 ? -45.127 -2.301 37.949 1.00 38.06 307 GLY A O 1
ATOM 2221 N N . LEU A 1 308 ? -44.434 -0.161 37.900 1.00 46.06 308 LEU A N 1
ATOM 2222 C CA . LEU A 1 308 ? -45.277 0.342 38.974 1.00 46.06 308 LEU A CA 1
ATOM 2223 C C . LEU A 1 308 ? -46.527 0.962 38.342 1.00 46.06 308 LEU A C 1
ATOM 2225 O O . LEU A 1 308 ? -46.410 1.878 37.530 1.00 46.06 308 LEU A O 1
ATOM 2229 N N . GLY A 1 309 ? -47.704 0.505 38.776 1.00 38.47 309 GLY A N 1
ATOM 2230 C CA . GLY A 1 309 ? -48.934 1.295 38.711 1.00 38.47 309 GLY A CA 1
ATOM 2231 C C . GLY A 1 309 ? -50.129 0.608 38.056 1.00 38.47 309 GLY A C 1
ATOM 2232 O O . GLY A 1 309 ? -50.310 0.690 36.846 1.00 38.47 309 GLY A O 1
ATOM 2233 N N . SER A 1 310 ? -51.010 0.046 38.885 1.00 36.66 310 SER A N 1
ATOM 2234 C CA . SER A 1 310 ? -52.454 0.144 38.658 1.00 36.66 310 SER A CA 1
ATOM 2235 C C . SER A 1 310 ? -53.153 0.402 39.996 1.00 36.66 310 SER A C 1
ATOM 2237 O O . SER A 1 310 ? -53.283 -0.493 40.827 1.00 36.66 310 SER A O 1
ATOM 2239 N N . ASP A 1 311 ? -53.469 1.678 40.200 1.00 40.81 311 ASP A N 1
ATOM 2240 C CA . ASP A 1 311 ? -54.677 2.262 40.787 1.00 40.81 311 ASP A CA 1
ATOM 2241 C C . ASP A 1 311 ? -55.484 1.506 41.860 1.00 40.81 311 ASP A C 1
ATOM 2243 O O . ASP A 1 311 ? -56.070 0.456 41.620 1.00 40.81 311 ASP A O 1
ATOM 2247 N N . GLY A 1 312 ? -55.699 2.216 42.976 1.00 38.22 312 GLY A N 1
ATOM 2248 C CA . GLY A 1 312 ? -57.026 2.786 43.236 1.00 38.22 312 GLY A CA 1
ATOM 2249 C C . GLY A 1 312 ? -57.861 2.177 44.367 1.00 38.22 312 GLY A C 1
ATOM 2250 O O . GLY A 1 312 ? -58.476 1.132 44.196 1.00 38.22 312 GLY A O 1
ATOM 2251 N N . GLY A 1 313 ? -58.034 2.942 45.455 1.00 34.53 313 GLY A N 1
ATOM 2252 C CA . GLY A 1 313 ? -59.292 2.946 46.214 1.00 34.53 313 GLY A CA 1
ATOM 2253 C C . GLY A 1 313 ? -59.169 2.950 47.737 1.00 34.53 313 GLY A C 1
ATOM 2254 O O . GLY A 1 313 ? -58.868 1.924 48.333 1.00 34.53 313 GLY A O 1
ATOM 2255 N N . GLY A 1 314 ? -59.534 4.079 48.359 1.00 30.34 314 GLY A N 1
ATOM 2256 C CA . GLY A 1 314 ? -60.084 4.098 49.721 1.00 30.34 314 GLY A CA 1
ATOM 2257 C C . GLY A 1 314 ? -59.344 4.966 50.742 1.00 30.34 314 GLY A C 1
ATOM 2258 O O . GLY A 1 314 ? -58.448 4.497 51.431 1.00 30.34 314 GLY A O 1
ATOM 2259 N N . ALA A 1 315 ? -59.785 6.215 50.908 1.00 36.94 315 ALA A N 1
ATOM 2260 C CA . ALA A 1 315 ? -59.787 6.873 52.224 1.00 36.94 315 ALA A CA 1
ATOM 2261 C C . ALA A 1 315 ? -61.030 6.378 53.019 1.00 36.94 315 ALA A C 1
ATOM 2263 O O . ALA A 1 315 ? -61.898 5.781 52.374 1.00 36.94 315 ALA A O 1
ATOM 2264 N N . PRO A 1 316 ? -61.238 6.673 54.327 1.00 59.00 316 PRO A N 1
ATOM 2265 C CA . PRO A 1 316 ? -60.503 7.588 55.214 1.00 59.00 316 PRO A CA 1
ATOM 2266 C C . PRO A 1 316 ? -60.265 7.043 56.655 1.00 59.00 316 PRO A C 1
ATOM 2268 O O . PRO A 1 316 ? -60.586 5.903 56.965 1.00 59.00 316 PRO A O 1
ATOM 2271 N N . HIS A 1 317 ? -59.786 7.940 57.532 1.00 34.28 317 HIS A N 1
ATOM 2272 C CA . HIS A 1 317 ? -59.836 7.964 59.009 1.00 34.28 317 HIS A CA 1
ATOM 2273 C C . HIS A 1 317 ? -58.529 7.721 59.775 1.00 34.28 317 HIS A C 1
ATOM 2275 O O . HIS A 1 317 ? -57.996 6.621 59.813 1.00 34.28 317 HIS A O 1
ATOM 2281 N N . GLY A 1 318 ? -58.165 8.739 60.564 1.00 32.53 318 GLY A N 1
ATOM 2282 C CA . GLY A 1 318 ? -57.979 8.518 61.997 1.00 32.53 318 GLY A CA 1
ATOM 2283 C C . GLY A 1 318 ? -56.584 8.761 62.567 1.00 32.53 318 GLY A C 1
ATOM 2284 O O . GLY A 1 318 ? -55.722 7.905 62.477 1.00 32.53 318 GLY A O 1
ATOM 2285 N N . ALA A 1 319 ? -56.489 9.871 63.302 1.00 32.88 319 ALA A N 1
ATOM 2286 C CA . ALA A 1 319 ? -55.893 9.955 64.637 1.00 32.88 319 ALA A CA 1
ATOM 2287 C C . ALA A 1 319 ? -54.356 9.917 64.821 1.00 32.88 319 ALA A C 1
ATOM 2289 O O . ALA A 1 319 ? -53.715 8.882 64.738 1.00 32.88 319 ALA A O 1
ATOM 2290 N N . LEU A 1 320 ? -53.891 11.078 65.304 1.00 38.56 320 LEU A N 1
ATOM 2291 C CA . LEU A 1 320 ? -53.099 11.296 66.526 1.00 38.56 320 LEU A CA 1
ATOM 2292 C C . LEU A 1 320 ? -51.600 10.938 66.565 1.00 38.56 320 LEU A C 1
ATOM 2294 O O . LEU A 1 320 ? -51.209 9.790 66.396 1.00 38.56 320 LEU A O 1
ATOM 2298 N N . ALA A 1 321 ? -50.881 11.968 67.041 1.00 37.72 321 ALA A N 1
ATOM 2299 C CA . ALA A 1 321 ? -49.551 12.037 67.658 1.00 37.72 321 ALA A CA 1
ATOM 2300 C C . ALA A 1 321 ? -48.330 11.990 66.728 1.00 37.72 321 ALA A C 1
ATOM 2302 O O . ALA A 1 321 ? -48.000 10.915 66.189 1.00 37.72 321 ALA A O 1
#

Sequence (321 aa):
MVGASAAVLQSCSDCQEGAQILPYYLGGHTTSTVVQTANFALLNSTASTLPDGSFVAAFTVADPAPAGPGQRRSLRQAGTAGSLGAVPLIFAAGQVSGGGGLVYVQHTSLGSSTANLTSANSNLAVDSSGGSPSLVHAHAALMTVGWGVLLPLGAVVARGFRMTGTWWFTAHLALQVLGVLAGFAGIGIGYHLAGWHTTIPTVQVHRNIGTAAAACIGVQLLTAFVRPAKAPTKLRKAWELWHHWLGRAGVVVAIVNIYYGYLHVADLGVWPYAVYSAVLGCVVLLGLAREPAVWRTAGVGKGGEPGLGSDGGGAPHGALA

Radius of gyration: 32.48 Å; Cα contacts (8 Å, |Δi|>4): 344; chains: 1; bounding box: 95×47×108 Å